Protein AF-A0A1W0X3H4-F1 (afdb_monomer_lite)

pLDDT: mean 70.31, std 17.74, range [36.97, 93.62]

Radius of gyration: 35.13 Å; chains: 1; bounding box: 82×59×102 Å

Foldseek 3Di:
DDDPDPPPDPDDPLNVLLVLQLVLQCLLCVPDPPVVSNVVSVVVCVVCVVPVVVSVVVSVVSNVSNVVVCVVVDDVVNVVVVVVPDDPDPPCPDQDPVRVVLVVQLVVQCVVCVPDPPVVSSVVSVVVVVVVVVVVVVVVVVVVVVVVVVVVVVVLVPDPVSVVVVVVPPDDPDDDDDDDDDDDDDDDDDDDDDDDDDDDDDDDDDPDDDDDDDDDDD

Secondary structure (DSSP, 8-state):
------------HHHHHHHHHHHHHHHH-TTS-HHHHHHHHHHHHHHHTT-HHHHHHHHHHHHHHHHHHHHHH--HHHHHHHHHHSPPP-S-PPPPHHHHHHHHHHHHHHHH-TTS-HHHHHHHHHHHHHHHHHHHHHHHHHHHHHHHHHHHHHHHTT-HHHHHHHHTTSS-----------------------------------------------

Organism: Hypsibius exemplaris (NCBI:txid2072580)

Structure (mmCIF, N/CA/C/O backbone):
data_AF-A0A1W0X3H4-F1
#
_entry.id   AF-A0A1W0X3H4-F1
#
loop_
_atom_site.group_PDB
_atom_site.id
_atom_site.type_symbol
_atom_site.label_atom_id
_atom_site.label_alt_id
_atom_site.label_comp_id
_atom_site.label_asym_id
_atom_site.label_entity_id
_atom_site.label_seq_id
_atom_site.pdbx_PDB_ins_code
_atom_site.Cartn_x
_atom_site.Cartn_y
_atom_site.Cartn_z
_atom_site.occupancy
_atom_site.B_iso_or_equiv
_atom_site.auth_seq_id
_atom_site.auth_comp_id
_atom_site.auth_asym_id
_atom_site.auth_atom_id
_atom_site.pdbx_PDB_model_num
ATOM 1 N N . MET A 1 1 ? -42.038 -2.057 -32.590 1.00 47.91 1 MET A N 1
ATOM 2 C CA . MET A 1 1 ? -41.572 -2.959 -31.511 1.00 47.91 1 MET A CA 1
ATOM 3 C C . MET A 1 1 ? -40.318 -2.367 -30.872 1.00 47.91 1 MET A C 1
ATOM 5 O O . MET A 1 1 ? -39.347 -2.185 -31.601 1.00 47.91 1 MET A O 1
ATOM 9 N N . PRO A 1 2 ? -40.312 -2.007 -29.577 1.00 43.00 2 PRO A N 1
ATOM 10 C CA . PRO A 1 2 ? -39.088 -1.558 -28.912 1.00 43.00 2 PRO A CA 1
ATOM 11 C C . PRO A 1 2 ? -38.100 -2.729 -28.747 1.00 43.00 2 PRO A C 1
ATOM 13 O O . PRO A 1 2 ? -38.485 -3.819 -28.324 1.00 43.00 2 PRO A O 1
ATOM 16 N N . LYS A 1 3 ? -36.828 -2.519 -29.121 1.00 52.22 3 LYS A N 1
ATOM 17 C CA . LYS A 1 3 ? -35.743 -3.509 -28.990 1.00 52.22 3 LYS A CA 1
ATOM 18 C C . LYS A 1 3 ? -35.416 -3.707 -27.507 1.00 52.22 3 LYS A C 1
ATOM 20 O O . LYS A 1 3 ? -35.061 -2.750 -26.827 1.00 52.22 3 LYS A O 1
ATOM 25 N N . ILE A 1 4 ? -35.504 -4.945 -27.021 1.00 52.09 4 ILE A N 1
ATOM 26 C CA . ILE A 1 4 ? -35.078 -5.320 -25.667 1.00 52.09 4 ILE A CA 1
ATOM 27 C C . ILE A 1 4 ? -33.567 -5.072 -25.567 1.00 52.09 4 ILE A C 1
ATOM 29 O O . ILE A 1 4 ? -32.766 -5.773 -26.188 1.00 52.09 4 ILE A O 1
ATOM 33 N N . VAL A 1 5 ? -33.175 -4.051 -24.806 1.00 53.34 5 VAL A N 1
ATOM 34 C CA . VAL A 1 5 ? -31.778 -3.817 -24.430 1.00 53.34 5 VAL A CA 1
ATOM 35 C C . VAL A 1 5 ? -31.359 -4.988 -23.545 1.00 53.34 5 VAL A C 1
ATOM 37 O O . VAL A 1 5 ? -31.980 -5.234 -22.513 1.00 53.34 5 VAL A O 1
ATOM 40 N N . LYS A 1 6 ? -30.339 -5.750 -23.964 1.00 62.16 6 LYS A N 1
ATOM 41 C CA . LYS A 1 6 ? -29.783 -6.848 -23.162 1.00 62.16 6 LYS A CA 1
ATOM 42 C C . LYS A 1 6 ? -29.328 -6.266 -21.825 1.00 62.16 6 LYS A C 1
ATOM 44 O O . LYS A 1 6 ? -28.331 -5.553 -21.775 1.00 62.16 6 LYS A O 1
ATOM 49 N N . THR A 1 7 ? -30.062 -6.554 -20.756 1.00 57.53 7 THR A N 1
ATOM 50 C CA . THR A 1 7 ? -29.695 -6.160 -19.396 1.00 57.53 7 THR A CA 1
ATOM 51 C C . THR A 1 7 ? -28.329 -6.755 -19.073 1.00 57.53 7 THR A C 1
ATOM 53 O O . THR A 1 7 ? -28.175 -7.982 -19.048 1.00 57.53 7 THR A O 1
ATOM 56 N N . THR A 1 8 ? -27.331 -5.905 -18.849 1.00 61.53 8 THR A N 1
ATOM 57 C CA . THR A 1 8 ? -26.036 -6.295 -18.292 1.00 61.53 8 THR A CA 1
ATOM 58 C C . THR A 1 8 ? -26.305 -6.952 -16.943 1.00 61.53 8 THR A C 1
ATOM 60 O O . THR A 1 8 ? -26.722 -6.296 -15.992 1.00 61.53 8 THR A O 1
ATOM 63 N N . LYS A 1 9 ? -26.142 -8.279 -16.868 1.00 69.81 9 LYS A N 1
ATOM 64 C CA . LYS A 1 9 ? -26.254 -9.004 -15.600 1.00 69.81 9 LYS A CA 1
ATOM 65 C C . LYS A 1 9 ? -25.187 -8.437 -14.672 1.00 69.81 9 LYS A C 1
ATOM 67 O O . LYS A 1 9 ? -24.002 -8.570 -14.967 1.00 69.81 9 LYS A O 1
ATOM 72 N N . VAL A 1 10 ? -25.615 -7.793 -13.588 1.00 66.12 10 VAL A N 1
ATOM 73 C CA . VAL A 1 10 ? -24.715 -7.267 -12.560 1.00 66.12 10 VAL A CA 1
ATOM 74 C C . VAL A 1 10 ? -23.846 -8.424 -12.076 1.00 66.12 10 VAL A C 1
ATOM 76 O O . VAL A 1 10 ? -24.351 -9.421 -11.556 1.00 66.12 10 VAL A O 1
ATOM 79 N N . MET A 1 11 ? -22.540 -8.332 -12.318 1.00 70.56 11 MET A N 1
ATOM 80 C CA . MET A 1 11 ? -21.601 -9.331 -11.834 1.00 70.56 11 MET A CA 1
ATOM 81 C C . MET A 1 11 ? -21.502 -9.229 -10.315 1.00 70.56 11 MET A C 1
ATOM 83 O O . MET A 1 11 ? -21.196 -8.177 -9.763 1.00 70.56 11 MET A O 1
ATOM 87 N N . THR A 1 12 ? -21.761 -10.337 -9.626 1.00 80.25 12 THR A N 1
ATOM 88 C CA . THR A 1 12 ? -21.573 -10.426 -8.174 1.00 80.25 12 THR A CA 1
ATOM 89 C C . THR A 1 12 ? -20.084 -10.362 -7.829 1.00 80.25 12 THR A C 1
ATOM 91 O O . THR A 1 12 ? -19.283 -10.978 -8.534 1.00 80.25 12 THR A O 1
ATOM 94 N N . ALA A 1 13 ? -19.719 -9.747 -6.701 1.00 78.38 13 ALA A N 1
ATOM 95 C CA . ALA A 1 13 ? -18.328 -9.653 -6.234 1.00 78.38 13 ALA A CA 1
ATOM 96 C C . ALA A 1 13 ? -17.602 -11.014 -6.180 1.00 78.38 13 ALA A C 1
ATOM 98 O O . ALA A 1 13 ? -16.440 -11.126 -6.558 1.00 78.38 13 ALA A O 1
ATOM 99 N N . ARG A 1 14 ? -18.312 -12.089 -5.809 1.00 78.94 14 ARG A N 1
ATOM 100 C CA . ARG A 1 14 ? -17.760 -13.454 -5.784 1.00 78.94 14 ARG A CA 1
ATOM 101 C C . ARG A 1 14 ? -17.381 -13.983 -7.169 1.00 78.94 14 ARG A C 1
ATOM 103 O O . ARG A 1 14 ? -16.409 -14.717 -7.306 1.00 78.94 14 ARG A O 1
ATOM 110 N N . ARG A 1 15 ? -18.152 -13.614 -8.192 1.00 82.81 15 ARG A N 1
ATOM 111 C CA . ARG A 1 15 ? -17.868 -13.974 -9.583 1.00 82.81 15 ARG A CA 1
ATOM 112 C C . ARG A 1 15 ? -16.661 -13.201 -10.110 1.00 82.81 15 ARG A C 1
ATOM 114 O O . ARG A 1 15 ? -15.838 -13.799 -10.786 1.00 82.81 15 ARG A O 1
ATOM 121 N N . GLN A 1 16 ? -16.528 -11.927 -9.741 1.00 83.31 16 GLN A N 1
ATOM 122 C CA . GLN A 1 16 ? -15.337 -11.142 -10.067 1.00 83.31 16 GLN A CA 1
ATOM 123 C C . GLN A 1 16 ? -14.076 -11.771 -9.460 1.00 83.31 16 GLN A C 1
ATOM 125 O O . GLN A 1 16 ? -13.109 -12.005 -10.172 1.00 83.31 16 GLN A O 1
ATOM 130 N N . LEU A 1 17 ? -14.120 -12.148 -8.177 1.00 83.19 17 LEU A N 1
ATOM 131 C CA . LEU A 1 17 ? -12.999 -12.824 -7.512 1.00 83.19 17 LEU A CA 1
ATOM 132 C C . LEU A 1 17 ? -12.619 -14.152 -8.177 1.00 83.19 17 LEU A C 1
ATOM 134 O O . LEU A 1 17 ? -11.440 -14.489 -8.243 1.00 83.19 17 LEU A O 1
ATOM 138 N N . TYR A 1 18 ? -13.605 -14.906 -8.665 1.00 86.25 18 TYR A N 1
ATOM 139 C CA . TYR A 1 18 ? -13.356 -16.139 -9.406 1.00 86.25 18 TYR A CA 1
ATOM 140 C C . TYR A 1 18 ? -12.633 -15.865 -10.727 1.00 86.25 18 TYR A C 1
ATOM 142 O O . TYR A 1 18 ? -11.623 -16.502 -11.016 1.00 86.25 18 TYR A O 1
ATOM 150 N N . GLU A 1 19 ? -13.114 -14.902 -11.512 1.00 87.62 19 GLU A N 1
ATOM 151 C CA . GLU A 1 19 ? -12.489 -14.534 -12.785 1.00 87.62 19 GLU A CA 1
ATOM 152 C C . GLU A 1 19 ? -11.060 -14.003 -12.573 1.00 87.62 19 GLU A C 1
ATOM 154 O O . GLU A 1 19 ? -10.140 -14.432 -13.275 1.00 87.62 19 GLU A O 1
ATOM 159 N N . ASP A 1 20 ? -10.845 -13.187 -11.538 1.00 86.81 20 ASP A N 1
ATOM 160 C CA . ASP A 1 20 ? -9.523 -12.688 -11.147 1.00 86.81 20 ASP A CA 1
ATOM 161 C C . ASP A 1 20 ? -8.576 -13.826 -10.727 1.00 86.81 20 ASP A C 1
ATOM 163 O O . ASP A 1 20 ? -7.393 -13.818 -11.079 1.00 86.81 20 ASP A O 1
ATOM 167 N N . PHE A 1 21 ? -9.080 -14.822 -9.990 1.00 88.19 21 PHE A N 1
ATOM 168 C CA . PHE A 1 21 ? -8.301 -15.987 -9.567 1.00 88.19 21 PHE A CA 1
ATOM 169 C C . PHE A 1 21 ? -7.888 -16.855 -10.760 1.00 88.19 21 PHE A C 1
ATOM 171 O O . PHE A 1 21 ? -6.713 -17.195 -10.893 1.00 88.19 21 PHE A O 1
ATOM 178 N N . ILE A 1 22 ? -8.829 -17.171 -11.657 1.00 89.06 22 ILE A N 1
ATOM 179 C CA . ILE A 1 22 ? -8.551 -17.946 -12.875 1.00 89.06 22 ILE A CA 1
ATOM 180 C C . ILE A 1 22 ? -7.536 -17.212 -13.759 1.00 89.06 22 ILE A C 1
ATOM 182 O O . ILE A 1 22 ? -6.613 -17.832 -14.291 1.00 89.06 22 ILE A O 1
ATOM 186 N N . LEU A 1 23 ? -7.674 -15.891 -13.903 1.00 87.94 23 LEU A N 1
ATOM 187 C CA . LEU A 1 23 ? -6.727 -15.077 -14.657 1.00 87.94 23 LEU A CA 1
ATOM 188 C C . LEU A 1 23 ? -5.326 -15.131 -14.034 1.00 87.94 23 LEU A C 1
ATOM 190 O O . LEU A 1 23 ? -4.364 -15.435 -14.738 1.00 87.94 23 LEU A O 1
ATOM 194 N N . ALA A 1 24 ? -5.212 -14.892 -12.724 1.00 87.56 24 ALA A N 1
ATOM 195 C CA . ALA A 1 24 ? -3.934 -14.938 -12.017 1.00 87.56 24 ALA A CA 1
ATOM 196 C C . ALA A 1 24 ? -3.270 -16.320 -12.123 1.00 87.56 24 ALA A C 1
ATOM 198 O O . ALA A 1 24 ? -2.064 -16.404 -12.344 1.00 87.56 24 ALA A O 1
ATOM 199 N N . TYR A 1 25 ? -4.054 -17.396 -12.039 1.00 90.44 25 TYR A N 1
ATOM 200 C CA . TYR A 1 25 ? -3.560 -18.765 -12.185 1.00 90.44 25 TYR A CA 1
ATOM 201 C C . TYR A 1 25 ? -3.004 -19.035 -13.585 1.00 90.44 25 TYR A C 1
ATOM 203 O O . TYR A 1 25 ? -1.909 -19.571 -13.740 1.00 90.44 25 TYR A O 1
ATOM 211 N N . ASN A 1 26 ? -3.734 -18.613 -14.621 1.00 87.44 26 ASN A N 1
ATOM 212 C CA . ASN A 1 26 ? -3.310 -18.789 -16.009 1.00 87.44 26 ASN A CA 1
ATOM 213 C C . ASN A 1 26 ? -2.014 -18.040 -16.333 1.00 87.44 26 ASN A C 1
ATOM 215 O O . ASN A 1 26 ? -1.236 -18.524 -17.157 1.00 87.44 26 ASN A O 1
ATOM 219 N N . LEU A 1 27 ? -1.821 -16.874 -15.711 1.00 85.69 27 LEU A N 1
ATOM 220 C CA . LEU A 1 27 ? -0.626 -16.043 -15.850 1.00 85.69 27 LEU A CA 1
ATOM 221 C C . LEU A 1 27 ? 0.568 -16.589 -15.058 1.00 85.69 27 LEU A C 1
ATOM 223 O O . LEU A 1 27 ? 1.703 -16.419 -15.493 1.00 85.69 27 LEU A O 1
ATOM 227 N N . ALA A 1 28 ? 0.318 -17.232 -13.915 1.00 86.44 28 ALA A N 1
ATOM 228 C CA . ALA A 1 28 ? 1.355 -17.838 -13.083 1.00 86.44 28 ALA A CA 1
ATOM 229 C C . ALA A 1 28 ? 1.857 -19.184 -13.628 1.00 86.44 28 ALA A C 1
ATOM 231 O O . ALA A 1 28 ? 3.009 -19.524 -13.384 1.00 86.44 28 ALA A O 1
ATOM 232 N N . HIS A 1 29 ? 1.012 -19.919 -14.362 1.00 83.81 29 HIS A N 1
ATOM 233 C CA . HIS A 1 29 ? 1.305 -21.268 -14.860 1.00 83.81 29 HIS A CA 1
ATOM 234 C C . HIS A 1 29 ? 1.244 -21.387 -16.396 1.00 83.81 29 HIS A C 1
ATOM 236 O O . HIS A 1 29 ? 0.438 -22.162 -16.930 1.00 83.81 29 HIS A O 1
ATOM 242 N N . PRO A 1 30 ? 2.031 -20.607 -17.161 1.00 83.75 30 PRO A N 1
ATOM 243 C CA . PRO A 1 30 ? 2.029 -20.686 -18.623 1.00 83.75 30 PRO A CA 1
ATOM 244 C C . PRO A 1 30 ? 2.417 -22.072 -19.168 1.00 83.75 30 PRO A C 1
ATOM 246 O O . PRO A 1 30 ? 1.961 -22.433 -20.257 1.00 83.75 30 PRO A O 1
ATOM 249 N N . GLU A 1 31 ? 3.203 -22.841 -18.412 1.00 85.25 31 GLU A N 1
ATOM 250 C CA . GLU A 1 31 ? 3.729 -24.169 -18.741 1.00 85.25 31 GLU A CA 1
ATOM 251 C C . GLU A 1 31 ? 2.655 -25.261 -18.829 1.00 85.25 31 GLU A C 1
ATOM 253 O O . GLU A 1 31 ? 2.818 -26.249 -19.547 1.00 85.25 31 GLU A O 1
ATOM 258 N N . ILE A 1 32 ? 1.532 -25.087 -18.132 1.00 87.00 32 ILE A N 1
ATOM 259 C CA . ILE A 1 32 ? 0.460 -26.080 -18.098 1.00 87.00 32 ILE A CA 1
ATOM 260 C C . ILE A 1 32 ? -0.402 -25.940 -19.366 1.00 87.00 32 ILE A C 1
ATOM 262 O O . ILE A 1 32 ? -0.680 -24.838 -19.857 1.00 87.00 32 ILE A O 1
ATOM 266 N N . LYS A 1 33 ? -0.895 -27.048 -19.929 1.00 89.19 33 LYS A N 1
ATOM 267 C CA . LYS A 1 33 ? -1.827 -26.993 -21.070 1.00 89.19 33 LYS A CA 1
ATOM 268 C C . LYS A 1 33 ? -3.112 -26.254 -20.680 1.00 89.19 33 LYS A C 1
ATOM 270 O O . LYS A 1 33 ? -3.619 -26.396 -19.574 1.00 89.19 33 LYS A O 1
ATOM 275 N N . LYS A 1 34 ? -3.664 -25.454 -21.598 1.00 80.00 34 LYS A N 1
ATOM 276 C CA . LYS A 1 34 ? -4.808 -24.559 -21.323 1.00 80.00 34 LYS A CA 1
ATOM 277 C C . LYS A 1 34 ? -6.046 -25.285 -20.761 1.00 80.00 34 LYS A C 1
ATOM 279 O O . LYS A 1 34 ? -6.720 -24.731 -19.900 1.00 80.00 34 LYS A O 1
ATOM 284 N N . GLY A 1 35 ? -6.333 -26.503 -21.231 1.00 82.25 35 GLY A N 1
ATOM 285 C CA . GLY A 1 35 ? -7.449 -27.317 -20.722 1.00 82.25 35 GLY A CA 1
ATOM 286 C C . GLY A 1 35 ? -7.231 -27.804 -19.285 1.00 82.25 35 GLY A C 1
ATOM 287 O O . GLY A 1 35 ? -8.135 -27.723 -18.452 1.00 82.25 35 GLY A O 1
ATOM 288 N N . ASP A 1 36 ? -6.003 -28.213 -18.972 1.00 86.06 36 ASP A N 1
ATOM 289 C CA . ASP A 1 36 ? -5.633 -28.719 -17.648 1.00 86.06 36 ASP A CA 1
ATOM 290 C C . ASP A 1 36 ? -5.532 -27.578 -16.628 1.00 86.06 36 ASP A C 1
ATOM 292 O O . ASP A 1 36 ? -5.970 -27.722 -15.488 1.00 86.06 36 ASP A O 1
ATOM 296 N N . ARG A 1 37 ? -5.067 -26.395 -17.060 1.00 86.50 37 ARG A N 1
ATOM 297 C CA . ARG A 1 37 ? -5.026 -25.174 -16.238 1.00 86.50 37 ARG A CA 1
ATOM 298 C C . ARG A 1 37 ? -6.377 -24.807 -15.660 1.00 86.50 37 ARG A C 1
ATOM 300 O O . ARG A 1 37 ? -6.470 -24.526 -14.472 1.00 86.50 37 ARG A O 1
ATOM 307 N N . TYR A 1 38 ? -7.411 -24.778 -16.498 1.00 86.00 38 TYR A N 1
ATOM 308 C CA . TYR A 1 38 ? -8.740 -24.374 -16.049 1.00 86.00 38 TYR A CA 1
ATOM 309 C C . TYR A 1 38 ? -9.286 -25.354 -15.006 1.00 86.00 38 TYR A C 1
ATOM 311 O O . TYR A 1 38 ? -9.818 -24.934 -13.981 1.00 86.00 38 TYR A O 1
ATOM 319 N N . SER A 1 39 ? -9.071 -26.651 -15.232 1.00 87.94 39 SER A N 1
ATOM 320 C CA . SER A 1 39 ? -9.492 -27.715 -14.320 1.00 87.94 39 SER A CA 1
ATOM 321 C C . SER A 1 39 ? -8.762 -27.638 -12.973 1.00 87.94 39 SER A C 1
ATOM 323 O O . SER A 1 39 ? -9.400 -27.713 -11.923 1.00 87.94 39 SER A O 1
ATOM 325 N N . LEU A 1 40 ? -7.445 -27.411 -12.988 1.00 90.44 40 LEU A N 1
ATOM 326 C CA . LEU A 1 40 ? -6.628 -27.245 -11.781 1.00 90.44 40 LEU A CA 1
ATOM 327 C C . LEU A 1 40 ? -6.982 -25.969 -11.012 1.00 90.44 40 LEU A C 1
ATOM 329 O O . LEU A 1 40 ? -7.180 -26.010 -9.798 1.00 90.44 40 LEU A O 1
ATOM 333 N N . ALA A 1 41 ? -7.156 -24.852 -11.717 1.00 89.00 41 ALA A N 1
ATOM 334 C CA . ALA A 1 41 ? -7.562 -23.592 -11.108 1.00 89.00 41 ALA A CA 1
ATOM 335 C C . ALA A 1 41 ? -8.968 -23.693 -10.489 1.00 89.00 41 ALA A C 1
ATOM 337 O O . ALA A 1 41 ? -9.212 -23.193 -9.391 1.00 89.00 41 ALA A O 1
ATOM 338 N N . GLN A 1 42 ? -9.896 -24.388 -11.152 1.00 89.44 42 GLN A N 1
ATOM 339 C CA . GLN A 1 42 ? -11.233 -24.644 -10.619 1.00 89.44 42 GLN A CA 1
ATOM 340 C C . GLN A 1 42 ? -11.200 -25.581 -9.401 1.00 89.44 42 GLN A C 1
ATOM 342 O O . GLN A 1 42 ? -11.972 -25.380 -8.459 1.00 89.44 42 GLN A O 1
ATOM 347 N N . TYR A 1 43 ? -10.312 -26.576 -9.392 1.00 91.31 43 TYR A N 1
ATOM 348 C CA . TYR A 1 43 ? -10.090 -27.446 -8.239 1.00 91.31 43 TYR A CA 1
ATOM 349 C C . TYR A 1 43 ? -9.553 -26.658 -7.034 1.00 91.31 43 TYR A C 1
ATOM 351 O O . TYR A 1 43 ? -10.161 -26.706 -5.964 1.00 91.31 43 TYR A O 1
ATOM 359 N N . GLU A 1 44 ? -8.496 -25.858 -7.213 1.00 89.50 44 GLU A N 1
ATOM 360 C CA . GLU A 1 44 ? -7.946 -25.006 -6.145 1.00 89.50 44 GLU A CA 1
ATOM 361 C C . GLU A 1 44 ? -8.970 -23.983 -5.640 1.00 89.50 44 GLU A C 1
ATOM 363 O O . GLU A 1 44 ? -9.134 -23.804 -4.432 1.00 89.50 44 GLU A O 1
ATOM 368 N N . TRP A 1 45 ? -9.732 -23.361 -6.543 1.00 88.88 45 TRP A N 1
ATOM 369 C CA . TRP A 1 45 ? -10.817 -22.463 -6.159 1.00 88.88 45 TRP A CA 1
ATOM 370 C C . TRP A 1 45 ? -11.857 -23.167 -5.284 1.00 88.88 45 TRP A C 1
ATOM 372 O O . TRP A 1 45 ? -12.296 -22.620 -4.274 1.00 88.88 45 TRP A O 1
ATOM 382 N N . ASN A 1 46 ? -12.253 -24.392 -5.640 1.00 88.69 46 ASN A N 1
ATOM 383 C CA . ASN A 1 46 ? -13.232 -25.153 -4.869 1.00 88.69 46 ASN A CA 1
ATOM 384 C C . ASN A 1 46 ? -12.748 -25.514 -3.462 1.00 88.69 46 ASN A C 1
ATOM 386 O O . ASN A 1 46 ? -13.592 -25.581 -2.567 1.00 88.69 46 ASN A O 1
ATOM 390 N N . GLN A 1 47 ? -11.440 -25.694 -3.268 1.00 89.06 47 GLN A N 1
ATOM 391 C CA . GLN A 1 47 ? -10.838 -25.903 -1.947 1.00 89.06 47 GLN A CA 1
ATOM 392 C C . GLN A 1 47 ? -10.827 -24.613 -1.111 1.00 89.06 47 GLN A C 1
ATOM 394 O O . GLN A 1 47 ? -11.037 -24.649 0.096 1.00 89.06 47 GLN A O 1
ATOM 399 N N . LEU A 1 48 ? -10.632 -23.458 -1.755 1.00 85.94 48 LEU A N 1
ATOM 400 C CA . LEU A 1 48 ? -10.418 -22.175 -1.074 1.00 85.94 48 LEU A CA 1
ATOM 401 C C . LEU A 1 48 ? -11.677 -21.300 -0.956 1.00 85.94 48 LEU A C 1
ATOM 403 O O . LEU A 1 48 ? -11.679 -20.321 -0.211 1.00 85.94 48 LEU A O 1
ATOM 407 N N . LYS A 1 49 ? -12.774 -21.632 -1.651 1.00 77.25 49 LYS A N 1
ATOM 408 C CA . LYS A 1 49 ? -13.993 -20.797 -1.742 1.00 77.25 49 LYS A CA 1
ATOM 409 C C . LYS A 1 49 ? -14.724 -20.537 -0.418 1.00 77.25 49 LYS A C 1
ATOM 411 O O . LYS A 1 49 ? -15.678 -19.756 -0.433 1.00 77.25 49 LYS A O 1
ATOM 416 N N . GLY A 1 50 ? -14.359 -21.233 0.661 1.00 80.81 50 GLY A N 1
ATOM 417 C CA . GLY A 1 50 ? -14.887 -21.046 2.019 1.00 80.81 50 GLY A CA 1
ATOM 418 C C . GLY A 1 50 ? -13.931 -20.313 2.967 1.00 80.81 50 GLY A C 1
ATOM 419 O O . GLY A 1 50 ? -14.316 -20.005 4.088 1.00 80.81 50 GLY A O 1
ATOM 420 N N . GLU A 1 51 ? -12.708 -20.014 2.526 1.00 86.94 51 GLU A N 1
ATOM 421 C CA . GLU A 1 51 ? -11.646 -19.437 3.350 1.00 86.94 51 GLU A CA 1
ATOM 422 C C . GLU A 1 51 ? -11.088 -18.173 2.683 1.00 86.94 51 GLU A C 1
ATOM 424 O O . GLU A 1 51 ? -10.029 -18.183 2.053 1.00 86.94 51 GLU A O 1
ATOM 429 N N . GLU A 1 52 ? -11.806 -17.055 2.822 1.00 80.19 52 GLU A N 1
ATOM 430 C CA . GLU A 1 52 ? -11.489 -15.797 2.124 1.00 80.19 52 GLU A CA 1
ATOM 431 C C . GLU A 1 52 ? -10.050 -15.314 2.359 1.00 80.19 52 GLU A C 1
ATOM 433 O O . GLU A 1 52 ? -9.389 -14.874 1.419 1.00 80.19 52 GLU A O 1
ATOM 438 N N . ALA A 1 53 ? -9.525 -15.464 3.579 1.00 79.44 53 ALA A N 1
ATOM 439 C CA . ALA A 1 53 ? -8.145 -15.100 3.899 1.00 79.44 53 ALA A CA 1
ATOM 440 C C . ALA A 1 53 ? -7.120 -15.954 3.129 1.00 79.44 53 ALA A C 1
ATOM 442 O O . ALA A 1 53 ? -6.138 -15.423 2.603 1.00 79.44 53 ALA A O 1
ATOM 443 N N . ARG A 1 54 ? -7.356 -17.270 3.008 1.00 85.69 54 ARG A N 1
ATOM 444 C CA . ARG A 1 54 ? -6.469 -18.167 2.247 1.00 85.69 54 ARG A CA 1
ATOM 445 C C . ARG A 1 54 ? -6.586 -17.918 0.748 1.00 85.69 54 ARG A C 1
ATOM 447 O O . ARG A 1 54 ? -5.573 -17.924 0.053 1.00 85.69 54 ARG A O 1
ATOM 454 N N . LEU A 1 55 ? -7.791 -17.620 0.263 1.00 85.88 55 LEU A N 1
ATOM 455 C CA . LEU A 1 55 ? -8.027 -17.255 -1.130 1.00 85.88 55 LEU A CA 1
ATOM 456 C C . LEU A 1 55 ? -7.280 -15.967 -1.513 1.00 85.88 55 LEU A C 1
ATOM 458 O O . LEU A 1 55 ? -6.599 -15.935 -2.537 1.00 85.88 55 LEU A O 1
ATOM 462 N N . GLN A 1 56 ? -7.356 -14.925 -0.681 1.00 82.69 56 GLN A N 1
ATOM 463 C CA . GLN A 1 56 ? -6.635 -13.669 -0.911 1.00 82.69 56 GLN A CA 1
ATOM 464 C C . GLN A 1 56 ? -5.116 -13.862 -0.858 1.00 82.69 56 GLN A C 1
ATOM 466 O O . GLN A 1 56 ? -4.406 -13.358 -1.732 1.00 82.69 56 GLN A O 1
ATOM 471 N N . ALA A 1 57 ? -4.614 -14.634 0.110 1.00 86.94 57 ALA A N 1
ATOM 472 C CA . ALA A 1 57 ? -3.193 -14.962 0.202 1.00 86.94 57 ALA A CA 1
ATOM 473 C C . ALA A 1 57 ? -2.707 -15.730 -1.038 1.00 86.94 57 ALA A C 1
ATOM 475 O O . ALA A 1 57 ? -1.668 -15.390 -1.608 1.00 86.94 57 ALA A O 1
ATOM 476 N N . ARG A 1 58 ? -3.483 -16.714 -1.509 1.00 87.31 58 ARG A N 1
ATOM 477 C CA . ARG A 1 58 ? -3.167 -17.483 -2.719 1.00 87.31 58 ARG A CA 1
ATOM 478 C C . ARG A 1 58 ? -3.182 -16.607 -3.969 1.00 87.31 58 ARG A C 1
ATOM 480 O O . ARG A 1 58 ? -2.269 -16.688 -4.783 1.00 87.31 58 ARG A O 1
ATOM 487 N N . LEU A 1 59 ? -4.169 -15.724 -4.103 1.00 87.62 59 LEU A N 1
ATOM 488 C CA . LEU A 1 59 ? -4.256 -14.784 -5.220 1.00 87.62 59 LEU A CA 1
ATOM 489 C C . LEU A 1 59 ? -3.065 -13.812 -5.231 1.00 87.62 59 LEU A C 1
ATOM 491 O O . LEU A 1 59 ? -2.514 -13.522 -6.293 1.00 87.62 59 LEU A O 1
ATOM 495 N N . HIS A 1 60 ? -2.620 -13.355 -4.058 1.00 86.12 60 HIS A N 1
ATOM 496 C CA . HIS A 1 60 ? -1.394 -12.570 -3.934 1.00 86.12 60 HIS A CA 1
ATOM 497 C C . HIS A 1 60 ? -0.157 -13.375 -4.364 1.00 86.12 60 HIS A C 1
ATOM 499 O O . HIS A 1 60 ? 0.643 -12.874 -5.150 1.00 86.12 60 HIS A O 1
ATOM 505 N N . GLN A 1 61 ? -0.022 -14.633 -3.929 1.00 88.19 61 GLN A N 1
ATOM 506 C CA . GLN A 1 61 ? 1.077 -15.512 -4.353 1.00 88.19 61 GLN A CA 1
ATOM 507 C C . GLN A 1 61 ? 1.115 -15.712 -5.874 1.00 88.19 61 GLN A C 1
ATOM 509 O O . GLN A 1 61 ? 2.178 -15.572 -6.470 1.00 88.19 61 GLN A O 1
ATOM 514 N N . LEU A 1 62 ? -0.029 -15.977 -6.517 1.00 87.94 62 LEU A N 1
ATOM 515 C CA . LEU A 1 62 ? -0.110 -16.143 -7.976 1.00 87.94 62 LEU A CA 1
ATOM 516 C C . LEU A 1 62 ? 0.336 -14.873 -8.718 1.00 87.94 62 LEU A C 1
ATOM 518 O O . LEU A 1 62 ? 1.082 -14.949 -9.692 1.00 87.94 62 LEU A O 1
ATOM 522 N N . LYS A 1 63 ? -0.050 -13.692 -8.219 1.00 85.50 63 LYS A N 1
ATOM 523 C CA . LYS A 1 63 ? 0.418 -12.408 -8.766 1.00 85.50 63 LYS A CA 1
ATOM 524 C C . LYS A 1 63 ? 1.928 -12.223 -8.605 1.00 85.50 63 LYS A C 1
ATOM 526 O O . LYS A 1 63 ? 2.567 -11.733 -9.530 1.00 85.50 63 LYS A O 1
ATOM 531 N N . GLN A 1 64 ? 2.498 -12.627 -7.470 1.00 84.94 64 GLN A N 1
ATOM 532 C CA . GLN A 1 64 ? 3.946 -12.567 -7.242 1.00 84.94 64 GLN A CA 1
ATOM 533 C C . GLN A 1 64 ? 4.708 -13.538 -8.151 1.00 84.94 64 GLN A C 1
ATOM 535 O O . GLN A 1 64 ? 5.709 -13.146 -8.741 1.00 84.94 64 GLN A O 1
ATOM 540 N N . LEU A 1 65 ? 4.215 -14.767 -8.334 1.00 82.88 65 LEU A N 1
ATOM 541 C CA . LEU A 1 65 ? 4.796 -15.733 -9.276 1.00 82.88 65 LEU A CA 1
ATOM 542 C C . LEU A 1 65 ? 4.804 -15.177 -10.701 1.00 82.88 65 LEU A C 1
ATOM 544 O O . LEU A 1 65 ? 5.828 -15.231 -11.380 1.00 82.88 65 LEU A O 1
ATOM 548 N N . HIS A 1 66 ? 3.697 -14.562 -11.122 1.00 80.44 66 HIS A N 1
ATOM 549 C CA . HIS A 1 66 ? 3.643 -13.896 -12.413 1.00 80.44 66 HIS A CA 1
ATOM 550 C C . HIS A 1 66 ? 4.623 -12.715 -12.500 1.00 80.44 66 HIS A C 1
ATOM 552 O O . HIS A 1 66 ? 5.363 -12.622 -13.473 1.00 80.44 66 HIS A O 1
ATOM 558 N N . LEU A 1 67 ? 4.704 -11.847 -11.486 1.00 79.38 67 LEU A N 1
ATOM 559 C CA . LEU A 1 67 ? 5.681 -10.750 -11.459 1.00 79.38 67 LEU A CA 1
ATOM 560 C C . LEU A 1 67 ? 7.123 -11.260 -11.539 1.00 79.38 67 LEU A C 1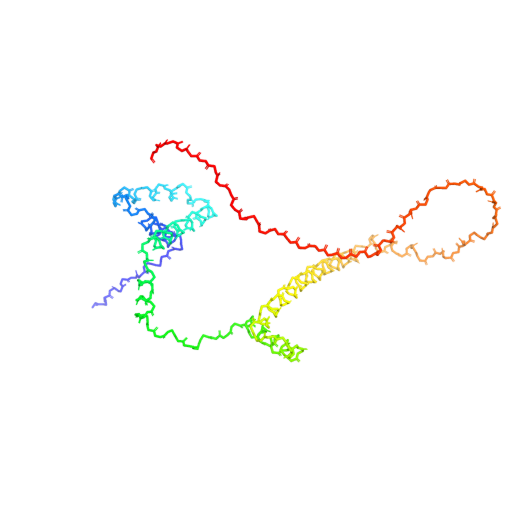
ATOM 562 O O . LEU A 1 67 ? 7.907 -10.720 -12.310 1.00 79.38 67 LEU A O 1
ATOM 566 N N . HIS A 1 68 ? 7.467 -12.324 -10.814 1.00 71.44 68 HIS A N 1
ATOM 567 C CA . HIS A 1 68 ? 8.778 -12.963 -10.917 1.00 71.44 68 HIS A CA 1
ATOM 568 C C . HIS A 1 68 ? 9.031 -13.532 -12.316 1.00 71.44 68 HIS A C 1
ATOM 570 O O . HIS A 1 68 ? 10.127 -13.350 -12.852 1.00 71.44 68 HIS A O 1
ATOM 576 N N . SER A 1 69 ? 8.022 -14.153 -12.939 1.00 70.38 69 SER A N 1
ATOM 577 C CA . SER A 1 69 ? 8.101 -14.596 -14.336 1.00 70.38 69 SER A CA 1
ATOM 578 C C . SER A 1 69 ? 8.268 -13.417 -15.302 1.00 70.38 69 SER A C 1
ATOM 580 O O . SER A 1 69 ? 9.013 -13.505 -16.262 1.00 70.38 69 SER A O 1
ATOM 582 N N . LEU A 1 70 ? 7.659 -12.261 -15.036 1.00 68.62 70 LEU A N 1
ATOM 583 C CA . LEU A 1 70 ? 7.844 -11.080 -15.873 1.00 68.62 70 LEU A CA 1
ATOM 584 C C . LEU A 1 70 ? 9.226 -10.465 -15.679 1.00 68.62 70 LEU A C 1
ATOM 586 O O . LEU A 1 70 ? 9.862 -10.140 -16.667 1.00 68.62 70 LEU A O 1
ATOM 590 N N . ILE A 1 71 ? 9.716 -10.342 -14.445 1.00 62.78 71 ILE A N 1
ATOM 591 C CA . ILE A 1 71 ? 11.025 -9.747 -14.133 1.00 62.78 71 ILE A CA 1
ATOM 592 C C . ILE A 1 71 ? 12.167 -10.585 -14.719 1.00 62.78 71 ILE A C 1
ATOM 594 O O . ILE A 1 71 ? 13.151 -10.031 -15.201 1.00 62.78 71 ILE A O 1
ATOM 598 N N . SER A 1 72 ? 12.024 -11.912 -14.728 1.00 58.88 72 SER A N 1
ATOM 599 C CA . SER A 1 72 ? 13.004 -12.817 -15.344 1.00 58.88 72 SER A CA 1
ATOM 600 C C . SER A 1 72 ? 13.009 -12.764 -16.879 1.00 58.88 72 SER A C 1
ATOM 602 O O . SER A 1 72 ? 14.029 -13.086 -17.483 1.00 58.88 72 SER A O 1
ATOM 604 N N . PHE A 1 73 ? 11.926 -12.296 -17.512 1.00 52.47 73 PHE A N 1
ATOM 605 C CA . PHE A 1 73 ? 11.815 -12.140 -18.971 1.00 52.47 73 PHE A CA 1
ATOM 606 C C . PHE A 1 73 ? 11.891 -10.681 -19.457 1.00 52.47 73 PHE A C 1
ATOM 608 O O . PHE A 1 73 ? 12.146 -10.429 -20.636 1.00 52.47 73 PHE A O 1
ATOM 615 N N . SER A 1 74 ? 11.695 -9.696 -18.581 1.00 49.03 74 SER A N 1
ATOM 616 C CA . SER A 1 74 ? 11.771 -8.283 -18.922 1.00 49.03 74 SER A CA 1
ATOM 617 C C . SER A 1 74 ? 13.222 -7.838 -18.841 1.00 49.03 74 SER A C 1
ATOM 619 O O . SER A 1 74 ? 13.723 -7.472 -17.777 1.00 49.03 74 SER A O 1
ATOM 621 N N . SER A 1 75 ? 13.908 -7.822 -19.982 1.00 55.09 75 SER A N 1
ATOM 622 C CA . SER A 1 75 ? 15.125 -7.021 -20.073 1.00 55.09 75 SER A CA 1
ATOM 623 C C . SER A 1 75 ? 14.762 -5.556 -19.753 1.00 55.09 75 SER A C 1
ATOM 625 O O . SER A 1 75 ? 13.659 -5.114 -20.106 1.00 55.09 75 SER A O 1
ATOM 627 N N . PRO A 1 76 ? 15.648 -4.774 -19.108 1.00 58.81 76 PRO A N 1
ATOM 628 C CA . PRO A 1 76 ? 15.401 -3.359 -18.803 1.00 58.81 76 PRO A CA 1
ATOM 629 C C . PRO A 1 76 ? 14.974 -2.541 -20.038 1.00 58.81 76 PRO A C 1
ATOM 631 O O . PRO A 1 76 ? 14.274 -1.539 -19.912 1.00 58.81 76 PRO A O 1
ATOM 634 N N . HIS A 1 77 ? 15.303 -3.022 -21.241 1.00 54.62 77 HIS A N 1
ATOM 635 C CA . HIS A 1 77 ? 14.851 -2.475 -22.516 1.00 54.62 77 HIS A CA 1
ATOM 636 C C . HIS A 1 77 ? 13.327 -2.570 -22.724 1.00 54.62 77 HIS A C 1
ATOM 638 O O . HIS A 1 77 ? 12.711 -1.620 -23.194 1.00 54.62 77 HIS A O 1
ATOM 644 N N . SER A 1 78 ? 12.688 -3.676 -22.330 1.00 55.03 78 SER A N 1
ATOM 645 C CA . SER A 1 78 ? 11.240 -3.881 -22.521 1.00 55.03 78 SER A CA 1
ATOM 646 C C . SER A 1 78 ? 10.404 -3.033 -21.558 1.00 55.03 78 SER A C 1
ATOM 648 O O . SER A 1 78 ? 9.382 -2.470 -21.949 1.00 55.03 78 SER A O 1
ATOM 650 N N . ALA A 1 79 ? 10.866 -2.883 -20.312 1.00 57.97 79 ALA A N 1
ATOM 651 C CA . ALA A 1 79 ? 10.245 -1.987 -19.337 1.00 57.97 79 ALA A CA 1
ATOM 652 C C . ALA A 1 79 ? 10.372 -0.511 -19.762 1.00 57.97 79 ALA A C 1
ATOM 654 O O . ALA A 1 79 ? 9.414 0.252 -19.635 1.00 57.97 79 ALA A O 1
ATOM 655 N N . ALA A 1 80 ? 11.523 -0.128 -20.330 1.00 58.50 80 ALA A N 1
ATOM 656 C CA . ALA A 1 80 ? 11.746 1.210 -20.872 1.00 58.50 80 ALA A CA 1
ATOM 657 C C . ALA A 1 80 ? 10.870 1.503 -22.103 1.00 58.50 80 ALA A C 1
ATOM 659 O O . ALA A 1 80 ? 10.30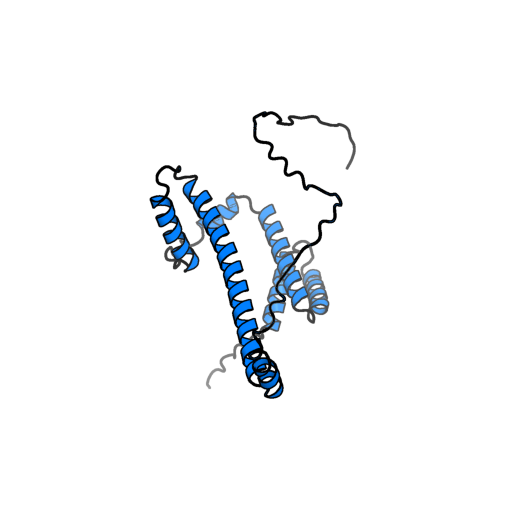3 2.588 -22.190 1.00 58.50 80 ALA A O 1
ATOM 660 N N . LEU A 1 81 ? 10.699 0.540 -23.018 1.00 61.00 81 LEU A N 1
ATOM 661 C CA . LEU A 1 81 ? 9.807 0.683 -24.176 1.00 61.00 81 LEU A CA 1
ATOM 662 C C . LEU A 1 81 ? 8.334 0.808 -23.761 1.00 61.00 81 LEU A C 1
ATOM 664 O O . LEU A 1 81 ? 7.621 1.652 -24.300 1.00 61.00 81 LEU A O 1
ATOM 668 N N . LEU A 1 82 ? 7.885 0.034 -22.765 1.00 59.19 82 LEU A N 1
ATOM 669 C CA . LEU A 1 82 ? 6.530 0.165 -22.225 1.00 59.19 82 LEU A CA 1
ATOM 670 C C . LEU A 1 82 ? 6.322 1.542 -21.579 1.00 59.19 82 LEU A C 1
ATOM 672 O O . LEU A 1 82 ? 5.321 2.195 -21.867 1.00 59.19 82 LEU A O 1
ATOM 676 N N . ALA A 1 83 ? 7.280 2.008 -20.771 1.00 59.25 83 ALA A N 1
ATOM 677 C CA . ALA A 1 83 ? 7.243 3.337 -20.160 1.00 59.25 83 ALA A CA 1
ATOM 678 C C . ALA A 1 83 ? 7.272 4.470 -21.204 1.00 59.25 83 ALA A C 1
ATOM 680 O O . ALA A 1 83 ? 6.573 5.464 -21.034 1.00 59.25 83 ALA A O 1
ATOM 681 N N . ALA A 1 84 ? 8.020 4.302 -22.299 1.00 61.03 84 ALA A N 1
ATOM 682 C CA . ALA A 1 84 ? 8.081 5.255 -23.408 1.00 61.03 84 ALA A CA 1
ATOM 683 C C . ALA A 1 84 ? 6.811 5.258 -24.280 1.00 61.03 84 ALA A C 1
ATOM 685 O O . ALA A 1 84 ? 6.506 6.262 -24.916 1.00 61.03 84 ALA A O 1
ATOM 686 N N . SER A 1 85 ? 6.073 4.143 -24.313 1.00 57.81 85 SER A N 1
ATOM 687 C CA . SER A 1 85 ? 4.814 4.009 -25.061 1.00 57.81 85 SER A CA 1
ATOM 688 C C . SER A 1 85 ? 3.577 4.484 -24.294 1.00 57.81 85 SER A C 1
ATOM 690 O O . SER A 1 85 ? 2.509 4.636 -24.890 1.00 57.81 85 SER A O 1
ATOM 692 N N . GLN A 1 86 ? 3.688 4.702 -22.978 1.00 64.94 86 GLN A N 1
ATOM 693 C CA . GLN A 1 86 ? 2.574 5.224 -22.197 1.00 64.94 86 GLN A CA 1
ATOM 694 C C . GLN A 1 86 ? 2.395 6.718 -22.498 1.00 64.94 86 GLN A C 1
ATOM 696 O O . GLN A 1 86 ? 3.386 7.451 -22.561 1.00 64.94 86 GLN A O 1
ATOM 701 N N . PRO A 1 87 ? 1.151 7.199 -22.673 1.00 65.12 87 PRO A N 1
ATOM 702 C CA . PRO A 1 87 ? 0.903 8.632 -22.760 1.00 65.12 87 PRO A CA 1
ATOM 703 C C . PRO A 1 87 ? 1.484 9.312 -21.511 1.00 65.12 87 PRO A C 1
ATOM 705 O O . PRO A 1 87 ? 1.481 8.695 -20.440 1.00 65.12 87 PRO A O 1
ATOM 708 N N . PRO A 1 88 ? 1.988 10.557 -21.618 1.00 67.81 88 PRO A N 1
ATOM 709 C CA . PRO A 1 88 ? 2.566 11.254 -20.479 1.00 67.81 88 PRO A CA 1
ATOM 710 C C . PRO A 1 88 ? 1.565 11.216 -19.328 1.00 67.81 88 PRO A C 1
ATOM 712 O O . PRO A 1 88 ? 0.442 11.709 -19.454 1.00 67.81 88 PRO A O 1
ATOM 715 N N . ILE A 1 89 ? 1.963 10.565 -18.231 1.00 61.91 89 ILE A N 1
ATOM 716 C CA . ILE A 1 89 ? 1.146 10.471 -17.024 1.00 61.91 89 ILE A CA 1
ATOM 717 C C . ILE A 1 89 ? 0.759 11.909 -16.670 1.00 61.91 89 ILE A C 1
ATOM 719 O O . ILE A 1 89 ? 1.659 12.754 -16.610 1.00 61.91 89 ILE A O 1
ATOM 723 N N . PRO A 1 90 ? -0.536 12.220 -16.474 1.00 61.22 90 PRO A N 1
ATOM 724 C CA . PRO A 1 90 ? -0.953 13.568 -16.123 1.00 61.22 90 PRO A CA 1
ATOM 725 C C . PRO A 1 90 ? -0.136 14.023 -14.914 1.00 61.22 90 PRO A C 1
ATOM 727 O O . PRO A 1 90 ? -0.219 13.451 -13.829 1.00 61.22 90 PRO A O 1
ATOM 730 N N . THR A 1 91 ? 0.705 15.033 -15.126 1.00 62.12 91 THR A N 1
ATOM 731 C CA . THR A 1 91 ? 1.707 15.512 -14.162 1.00 62.12 91 THR A CA 1
ATOM 732 C C . THR A 1 91 ? 1.076 16.151 -12.929 1.00 62.12 91 THR A C 1
ATOM 734 O O . THR A 1 91 ? 1.744 16.368 -11.920 1.00 62.12 91 THR A O 1
ATOM 737 N N . VAL A 1 92 ? -0.232 16.400 -12.976 1.00 67.81 92 VAL A N 1
ATOM 738 C CA . VAL A 1 92 ? -1.029 16.940 -11.878 1.00 67.81 92 VAL A CA 1
ATOM 739 C C . VAL A 1 92 ? -1.624 15.792 -11.062 1.00 67.81 92 VAL A C 1
ATOM 741 O O . VAL A 1 92 ? -2.836 15.644 -10.938 1.00 67.81 92 VAL A O 1
ATOM 744 N N . ILE A 1 93 ? -0.764 14.943 -10.500 1.00 70.69 93 ILE A N 1
ATOM 745 C CA . ILE A 1 93 ? -1.195 14.055 -9.419 1.00 70.69 93 ILE A CA 1
ATOM 746 C C . ILE A 1 93 ? -1.296 14.933 -8.166 1.00 70.69 93 ILE A C 1
ATOM 748 O O . ILE A 1 93 ? -0.277 15.494 -7.746 1.00 70.69 93 ILE A O 1
ATOM 752 N N . PRO A 1 94 ? -2.486 15.089 -7.557 1.00 77.50 94 PRO A N 1
ATOM 753 C CA . PRO A 1 94 ? -2.621 15.886 -6.348 1.00 77.50 94 PRO A CA 1
ATOM 754 C C . PRO A 1 94 ? -1.711 15.311 -5.259 1.00 77.50 94 PRO A C 1
ATOM 756 O O . PRO A 1 94 ? -1.720 14.107 -4.983 1.00 77.50 94 PRO A O 1
ATOM 759 N N . LYS A 1 95 ? -0.890 16.172 -4.649 1.00 80.50 95 LYS A N 1
ATOM 760 C CA . LYS A 1 95 ? -0.004 15.760 -3.556 1.00 80.50 95 LYS A CA 1
ATOM 761 C C . LYS A 1 95 ? -0.857 15.230 -2.405 1.00 80.50 95 LYS A C 1
ATOM 763 O O . LYS A 1 95 ? -1.824 15.863 -1.989 1.00 80.50 95 LYS A O 1
ATOM 768 N N . SER A 1 96 ? -0.494 14.065 -1.872 1.00 84.19 96 SER A N 1
ATOM 769 C CA . SER A 1 96 ? -1.167 13.531 -0.690 1.00 84.19 96 SER A CA 1
ATOM 770 C C . SER A 1 96 ? -0.912 14.434 0.521 1.00 84.19 96 SER A C 1
ATOM 772 O O . SER A 1 96 ? 0.149 15.047 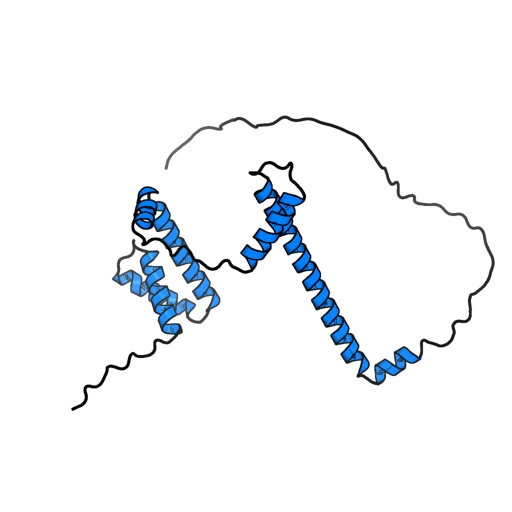0.635 1.00 84.19 96 SER A O 1
ATOM 774 N N . LYS A 1 97 ? -1.846 14.472 1.479 1.00 84.06 97 LYS A N 1
ATOM 775 C CA . LYS A 1 97 ? -1.672 15.213 2.744 1.00 84.06 97 LYS A CA 1
ATOM 776 C C . LYS A 1 97 ? -0.366 14.845 3.460 1.00 84.06 97 LYS A C 1
ATOM 778 O O . LYS A 1 97 ? 0.316 15.713 3.988 1.00 84.06 97 LYS A O 1
ATOM 783 N N . LYS A 1 98 ? 0.010 13.560 3.421 1.00 80.25 98 LYS A N 1
ATOM 784 C CA . LYS A 1 98 ? 1.280 13.064 3.973 1.00 80.25 98 LYS A CA 1
ATOM 785 C C . LYS A 1 98 ? 2.488 13.698 3.279 1.00 80.25 98 LYS A C 1
ATOM 787 O O . LYS A 1 98 ? 3.451 14.038 3.952 1.00 80.25 98 LYS A O 1
ATOM 792 N N . ARG A 1 99 ? 2.432 13.852 1.952 1.00 82.75 99 ARG A N 1
ATOM 793 C CA . ARG A 1 99 ? 3.492 14.495 1.170 1.00 82.75 99 ARG A CA 1
ATOM 794 C C . ARG A 1 99 ? 3.600 15.986 1.483 1.00 82.75 99 ARG A C 1
ATOM 796 O O . ARG A 1 99 ? 4.713 16.460 1.626 1.00 82.75 99 ARG A O 1
ATOM 803 N N . LEU A 1 100 ? 2.475 16.684 1.637 1.00 86.00 100 LEU A N 1
ATOM 804 C CA . LEU A 1 100 ? 2.468 18.108 1.994 1.00 86.00 100 LEU A CA 1
ATOM 805 C C . LEU A 1 100 ? 3.115 18.358 3.364 1.00 86.00 100 LEU A C 1
ATOM 807 O O . LEU A 1 100 ? 4.033 19.158 3.459 1.00 86.00 100 LEU A O 1
ATOM 811 N N . MET A 1 101 ? 2.718 17.605 4.396 1.00 83.44 101 MET A N 1
ATOM 812 C CA . MET A 1 101 ? 3.312 17.755 5.734 1.00 83.44 101 MET A CA 1
ATOM 813 C C . MET A 1 101 ? 4.801 17.391 5.772 1.00 83.44 101 MET A C 1
ATOM 815 O O . MET A 1 101 ? 5.567 17.985 6.522 1.00 83.44 101 MET A O 1
ATOM 819 N N . TYR A 1 102 ? 5.216 16.398 4.981 1.00 86.69 102 TYR A N 1
ATOM 820 C CA . TYR A 1 102 ? 6.628 16.041 4.878 1.00 86.69 102 TYR A CA 1
ATOM 821 C C . TYR A 1 102 ? 7.441 17.137 4.177 1.00 86.69 102 TYR A C 1
ATOM 823 O O . TYR A 1 102 ? 8.550 17.424 4.605 1.00 86.69 102 TYR A O 1
ATOM 831 N N . GLU A 1 103 ? 6.896 17.769 3.133 1.00 86.50 103 GLU A N 1
ATOM 832 C CA . GLU A 1 103 ? 7.545 18.906 2.468 1.00 86.50 103 GLU A CA 1
ATOM 833 C C . GLU A 1 103 ? 7.706 20.094 3.436 1.00 86.50 103 GLU A C 1
ATOM 835 O O . GLU A 1 103 ? 8.815 20.602 3.569 1.00 86.50 103 GLU A O 1
ATOM 840 N N . GLU A 1 104 ? 6.670 20.445 4.208 1.00 88.44 104 GLU A N 1
ATOM 841 C CA . GLU A 1 104 ? 6.757 21.475 5.263 1.00 88.44 104 GLU A CA 1
ATOM 842 C C . GLU A 1 104 ? 7.824 21.141 6.320 1.00 88.44 104 GLU A C 1
ATOM 844 O O . GLU A 1 104 ? 8.604 22.003 6.731 1.00 88.44 104 GLU A O 1
ATOM 849 N N . PHE A 1 105 ? 7.895 19.874 6.741 1.00 88.50 105 PHE A N 1
ATOM 850 C CA . PHE A 1 105 ? 8.918 19.417 7.677 1.00 88.50 105 PHE A CA 1
ATOM 851 C C . PHE A 1 105 ? 10.323 19.538 7.082 1.00 88.50 105 PHE A C 1
ATOM 853 O O . PHE A 1 105 ? 11.215 20.072 7.735 1.00 88.50 105 PHE A O 1
ATOM 860 N N . VAL A 1 106 ? 10.527 19.094 5.840 1.00 86.44 106 VAL A N 1
ATOM 861 C CA . VAL A 1 106 ? 11.820 19.201 5.149 1.00 86.44 106 VAL A CA 1
ATOM 862 C C . VAL A 1 106 ? 12.238 20.662 4.992 1.00 86.44 106 VAL A C 1
ATOM 864 O O . VAL A 1 106 ? 13.410 20.976 5.194 1.00 86.44 106 VAL A O 1
ATOM 867 N N . ASP A 1 107 ? 11.307 21.565 4.695 1.00 87.62 107 ASP A N 1
ATOM 868 C CA . ASP A 1 107 ? 11.590 22.998 4.611 1.00 87.62 107 ASP A CA 1
ATOM 869 C C . ASP A 1 107 ? 12.025 23.560 5.971 1.00 87.62 107 ASP A C 1
ATOM 871 O O . ASP A 1 107 ? 13.048 24.245 6.057 1.00 87.62 107 ASP A O 1
ATOM 875 N N . SER A 1 108 ? 11.333 23.187 7.053 1.00 87.00 108 SER A N 1
ATOM 876 C CA . SER A 1 108 ? 11.736 23.561 8.416 1.00 87.00 108 SER A CA 1
ATOM 877 C C . SER A 1 108 ? 13.099 22.974 8.811 1.00 87.00 108 SER A C 1
ATOM 879 O O . SER A 1 108 ? 13.926 23.666 9.404 1.00 87.00 108 SER A O 1
ATOM 881 N N . TYR A 1 109 ? 13.381 21.736 8.399 1.00 86.75 109 TYR A N 1
ATOM 882 C CA . TYR A 1 109 ? 14.646 21.051 8.643 1.00 86.75 109 TYR A CA 1
ATOM 883 C C . TYR A 1 109 ? 15.803 21.720 7.897 1.00 86.75 109 TYR A C 1
ATOM 885 O O . TYR A 1 109 ? 16.884 21.917 8.446 1.00 86.75 109 TYR A O 1
ATOM 893 N N . ASN A 1 110 ? 15.569 22.133 6.652 1.00 85.31 110 ASN A N 1
ATOM 894 C CA . ASN A 1 110 ? 16.554 22.838 5.836 1.00 85.31 110 ASN A CA 1
ATOM 895 C C . ASN A 1 110 ? 16.901 24.220 6.401 1.00 85.31 110 ASN A C 1
ATOM 897 O O . ASN A 1 110 ? 18.044 24.654 6.250 1.00 85.31 110 ASN A O 1
ATOM 901 N N . LEU A 1 111 ? 15.930 24.899 7.021 1.00 87.81 111 LEU A N 1
ATOM 902 C CA . LEU A 1 111 ? 16.145 26.165 7.723 1.00 87.81 111 LEU A CA 1
ATOM 903 C C . LEU A 1 111 ? 16.911 25.966 9.035 1.00 87.81 111 LEU A C 1
ATOM 905 O O . LEU A 1 111 ? 17.777 26.774 9.356 1.00 87.81 111 LEU A O 1
ATOM 909 N N . ALA A 1 112 ? 16.614 24.894 9.774 1.00 87.00 112 ALA A N 1
ATOM 910 C CA . ALA A 1 112 ? 17.277 24.577 11.037 1.00 87.00 112 ALA A CA 1
ATOM 911 C C . ALA A 1 112 ? 18.722 24.082 10.850 1.00 87.00 112 ALA A C 1
ATOM 913 O O . ALA A 1 112 ? 19.579 24.359 11.687 1.00 87.00 112 ALA A O 1
ATOM 914 N N . TYR A 1 113 ? 19.004 23.386 9.743 1.00 85.12 113 TYR A N 1
ATOM 915 C CA . TYR A 1 113 ? 20.305 22.778 9.461 1.00 85.12 113 TYR A CA 1
ATOM 916 C C . TYR A 1 113 ? 20.861 23.201 8.087 1.00 85.12 113 TYR A C 1
ATOM 918 O O . TYR A 1 113 ? 20.978 22.379 7.165 1.00 85.12 113 TYR A O 1
ATOM 926 N N . PRO A 1 114 ? 21.238 24.484 7.925 1.00 84.69 114 PRO A N 1
ATOM 927 C CA . PRO A 1 114 ? 21.705 25.025 6.650 1.00 84.69 114 PRO A CA 1
ATOM 928 C C . PRO A 1 114 ? 23.073 24.480 6.214 1.00 84.69 114 PRO A C 1
ATOM 930 O O . PRO A 1 114 ? 23.392 24.5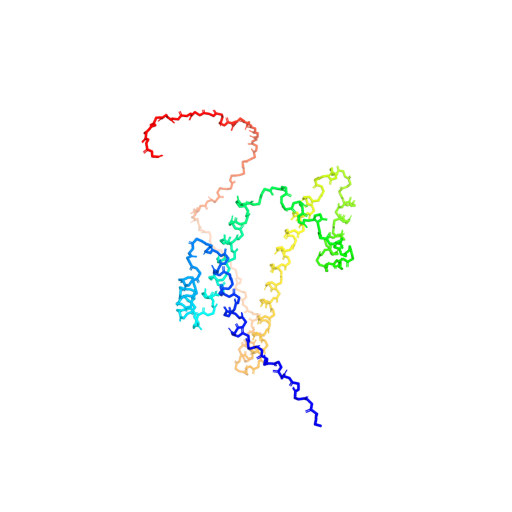71 5.029 1.00 84.69 114 PRO A O 1
ATOM 933 N N . ASP A 1 115 ? 23.845 23.876 7.120 1.00 88.19 115 ASP A N 1
ATOM 934 C CA . ASP A 1 115 ? 25.213 23.408 6.853 1.00 88.19 115 ASP A CA 1
ATOM 935 C C . ASP A 1 115 ? 25.285 21.957 6.351 1.00 88.19 115 ASP A C 1
ATOM 937 O O . ASP A 1 115 ? 26.305 21.521 5.815 1.00 88.19 115 ASP A O 1
ATOM 941 N N . ILE A 1 116 ? 24.196 21.189 6.475 1.00 83.12 116 ILE A N 1
ATOM 942 C CA . ILE A 1 116 ? 24.156 19.797 6.008 1.00 83.12 116 ILE A CA 1
ATOM 943 C C . ILE A 1 116 ? 24.235 19.778 4.476 1.00 83.12 116 ILE A C 1
ATOM 945 O O . ILE A 1 116 ? 23.630 20.605 3.788 1.00 83.12 116 ILE A O 1
ATOM 949 N N . LYS A 1 117 ? 24.948 18.817 3.884 1.00 85.19 117 LYS A N 1
ATOM 950 C CA . LYS A 1 117 ? 25.007 18.685 2.420 1.00 85.19 117 LYS A CA 1
ATOM 951 C C . LYS A 1 117 ? 23.630 18.330 1.859 1.00 85.19 117 LYS A C 1
ATOM 953 O O . LYS A 1 117 ? 22.947 17.463 2.389 1.00 85.19 117 LYS A O 1
ATOM 958 N N . LYS A 1 118 ? 23.232 18.938 0.734 1.00 75.50 118 LYS A N 1
ATOM 959 C CA . LYS A 1 118 ? 21.905 18.742 0.106 1.00 75.50 118 LYS A CA 1
ATOM 960 C C . LYS A 1 118 ? 21.514 17.263 -0.085 1.00 75.50 118 LYS A C 1
ATOM 962 O O . LYS A 1 118 ? 20.339 16.937 0.033 1.00 75.50 118 LYS A O 1
ATOM 967 N N . GLY A 1 119 ? 22.484 16.381 -0.345 1.00 74.81 119 GLY A N 1
ATOM 968 C CA . GLY A 1 119 ? 22.257 14.934 -0.477 1.00 74.81 119 GLY A CA 1
ATOM 969 C C . GLY A 1 119 ? 21.944 14.206 0.838 1.00 74.81 119 GLY A C 1
ATOM 970 O O . GLY A 1 119 ? 21.199 13.236 0.821 1.00 74.81 119 GLY A O 1
ATOM 971 N N . GLU A 1 120 ? 22.449 14.698 1.970 1.00 80.44 120 GLU A N 1
ATOM 972 C CA . GLU A 1 120 ? 22.256 14.116 3.310 1.00 80.44 120 GLU A CA 1
ATOM 973 C C . GLU A 1 120 ? 21.028 14.707 4.027 1.00 80.44 120 GLU A C 1
ATOM 975 O O . GLU A 1 120 ? 20.464 14.090 4.929 1.00 80.44 120 GLU A O 1
ATOM 980 N N . ARG A 1 121 ? 20.553 15.888 3.602 1.00 79.75 121 ARG A N 1
ATOM 981 C CA . ARG A 1 121 ? 19.374 16.540 4.203 1.00 79.75 121 ARG A CA 1
ATOM 982 C C . ARG A 1 121 ? 18.115 15.700 4.080 1.00 79.75 121 ARG A C 1
ATOM 984 O O . ARG A 1 121 ? 17.397 15.537 5.057 1.00 79.75 121 ARG A O 1
ATOM 991 N N . TYR A 1 122 ? 17.854 15.146 2.898 1.00 78.81 122 TYR A N 1
ATOM 992 C CA . TYR A 1 122 ? 16.643 14.358 2.669 1.00 78.81 122 TYR A CA 1
ATOM 993 C C . TYR A 1 122 ? 16.653 13.043 3.448 1.00 78.81 122 TYR A C 1
ATOM 995 O O . TYR A 1 122 ? 15.620 12.663 3.992 1.00 78.81 122 TYR A O 1
ATOM 1003 N N . SER A 1 123 ? 17.801 12.363 3.546 1.00 83.19 123 SER A N 1
ATOM 1004 C CA . SER A 1 123 ? 17.912 11.129 4.332 1.00 83.19 123 SER A CA 1
ATOM 1005 C C . SER A 1 123 ? 17.731 11.391 5.823 1.00 83.19 123 SER A C 1
ATOM 1007 O O . SER A 1 123 ? 16.996 10.654 6.479 1.00 83.19 123 SER A O 1
ATOM 1009 N N . ASN A 1 124 ? 18.336 12.460 6.343 1.00 85.56 124 ASN A N 1
ATOM 1010 C CA . ASN A 1 124 ? 18.258 12.794 7.763 1.00 85.56 124 ASN A CA 1
ATOM 1011 C C . ASN A 1 124 ? 16.861 13.303 8.134 1.00 85.56 124 ASN A C 1
ATOM 1013 O O . ASN A 1 124 ? 16.262 12.804 9.082 1.00 85.56 124 ASN A O 1
ATOM 1017 N N . ALA A 1 125 ? 16.275 14.179 7.313 1.00 85.31 125 ALA A N 1
ATOM 1018 C CA . ALA A 1 125 ? 14.894 14.616 7.486 1.00 85.31 125 ALA A CA 1
ATOM 1019 C C . ALA A 1 125 ? 13.911 13.438 7.388 1.00 85.31 125 ALA A C 1
ATOM 1021 O O . ALA A 1 125 ? 12.954 13.358 8.150 1.00 85.31 125 ALA A O 1
ATOM 1022 N N . GLN A 1 126 ? 14.138 12.483 6.480 1.00 86.12 126 GLN A N 1
ATOM 1023 C CA . GLN A 1 126 ? 13.309 11.278 6.395 1.00 86.12 126 GLN A CA 1
ATOM 1024 C C . GLN A 1 126 ? 13.437 10.398 7.645 1.00 86.12 126 GLN A C 1
ATOM 1026 O O . GLN A 1 126 ? 12.435 9.834 8.092 1.00 86.12 126 GLN A O 1
ATOM 1031 N N . PHE A 1 127 ? 14.647 10.258 8.188 1.00 89.12 127 PHE A N 1
ATOM 1032 C CA . PHE A 1 127 ? 14.896 9.506 9.414 1.00 89.12 127 PHE A CA 1
ATOM 1033 C C . PHE A 1 127 ? 14.174 10.144 10.605 1.00 89.12 127 PHE A C 1
ATOM 1035 O O . PHE A 1 127 ? 13.369 9.477 11.255 1.00 89.12 127 PHE A O 1
ATOM 1042 N N . GLU A 1 128 ? 14.374 11.441 10.828 1.00 88.25 128 GLU A N 1
ATOM 1043 C CA . GLU A 1 128 ? 13.737 12.172 11.928 1.00 88.25 128 GLU A CA 1
ATOM 1044 C C . GLU A 1 128 ? 12.214 12.213 11.794 1.00 88.25 128 GLU A C 1
ATOM 1046 O O . GLU A 1 128 ? 11.496 11.981 12.765 1.00 88.25 128 GLU A O 1
ATOM 1051 N N . TRP A 1 129 ? 11.700 12.399 10.577 1.00 88.44 129 TRP A N 1
ATOM 1052 C CA . TRP A 1 129 ? 10.269 12.307 10.302 1.00 88.44 129 TRP A CA 1
ATOM 1053 C C . TRP A 1 129 ? 9.684 10.942 10.695 1.00 88.44 129 TRP A C 1
ATOM 1055 O O . TRP A 1 129 ? 8.581 10.860 11.241 1.00 88.44 129 TRP A O 1
ATOM 1065 N N . ASN A 1 130 ? 10.408 9.854 10.426 1.00 88.38 130 ASN A N 1
ATOM 1066 C CA . ASN A 1 130 ? 9.964 8.512 10.790 1.00 88.38 130 ASN A CA 1
ATOM 1067 C C . ASN A 1 130 ? 9.995 8.287 12.310 1.00 88.38 130 ASN A C 1
ATOM 1069 O O . ASN A 1 130 ? 9.084 7.640 12.830 1.00 88.38 130 ASN A O 1
ATOM 1073 N N . GLU A 1 131 ? 10.992 8.819 13.018 1.00 87.94 131 GLU A N 1
ATOM 1074 C CA . GLU A 1 131 ? 11.046 8.764 14.485 1.00 87.94 131 GLU A CA 1
ATOM 1075 C C . GLU A 1 131 ? 9.901 9.567 15.117 1.00 87.94 131 GLU A C 1
ATOM 1077 O O . GLU A 1 131 ? 9.152 9.022 15.929 1.00 87.94 131 GLU A O 1
ATOM 1082 N N . LEU A 1 132 ? 9.645 10.790 14.637 1.00 85.75 132 LEU A N 1
ATOM 1083 C CA . LEU A 1 132 ? 8.500 11.601 15.070 1.00 85.75 132 LEU A CA 1
ATOM 1084 C C . LEU A 1 132 ? 7.170 10.863 14.876 1.00 85.75 132 LEU A C 1
ATOM 1086 O O . LEU A 1 132 ? 6.311 10.876 15.756 1.00 85.75 132 LEU A O 1
ATOM 1090 N N . LYS A 1 133 ? 6.999 10.149 13.756 1.00 86.69 133 LYS A N 1
ATOM 1091 C CA . LYS A 1 133 ? 5.788 9.352 13.505 1.00 86.69 133 LYS A CA 1
ATOM 1092 C C . LYS A 1 133 ? 5.646 8.150 14.439 1.00 86.69 133 LYS A C 1
ATOM 1094 O O . LYS A 1 133 ? 4.519 7.797 14.790 1.00 86.69 133 LYS A O 1
ATOM 1099 N N . LYS A 1 134 ? 6.749 7.520 14.852 1.00 88.38 134 LYS A N 1
ATOM 1100 C CA . LYS A 1 134 ? 6.712 6.450 15.864 1.00 88.38 134 LYS A CA 1
ATOM 1101 C C . LYS A 1 134 ? 6.288 7.003 17.222 1.00 88.38 134 LYS A C 1
ATOM 1103 O O . LYS A 1 134 ? 5.488 6.367 17.910 1.00 88.38 134 LYS A O 1
ATOM 1108 N N . ASP A 1 135 ? 6.773 8.183 17.585 1.00 86.62 135 ASP A N 1
ATOM 1109 C CA . ASP A 1 135 ? 6.433 8.814 18.858 1.00 86.62 135 ASP A CA 1
ATOM 1110 C C . ASP A 1 135 ? 5.001 9.360 18.880 1.00 86.62 135 ASP A C 1
ATOM 1112 O O . ASP A 1 135 ? 4.292 9.142 19.864 1.00 86.62 135 ASP A O 1
ATOM 1116 N N . GLU A 1 136 ? 4.509 9.938 17.780 1.00 85.69 136 GLU A N 1
ATOM 1117 C CA . GLU A 1 136 ? 3.087 10.282 17.624 1.00 85.69 136 GLU A CA 1
ATOM 1118 C C . GLU A 1 136 ? 2.182 9.058 17.844 1.00 85.69 136 GLU A C 1
ATOM 1120 O O . GLU A 1 136 ? 1.188 9.145 18.566 1.00 85.69 136 GLU A O 1
ATOM 1125 N N . ALA A 1 137 ? 2.545 7.896 17.287 1.00 84.56 137 ALA A N 1
ATOM 1126 C CA . ALA A 1 137 ? 1.779 6.664 17.472 1.00 84.56 137 ALA A CA 1
ATOM 1127 C C . ALA A 1 137 ? 1.781 6.188 18.938 1.00 84.56 137 ALA A C 1
ATOM 1129 O O . ALA A 1 137 ? 0.744 5.766 19.456 1.00 84.56 137 ALA A O 1
ATOM 1130 N N . ARG A 1 138 ? 2.921 6.299 19.637 1.00 86.44 138 ARG A N 1
ATOM 1131 C CA . ARG A 1 138 ? 3.026 5.977 21.074 1.00 86.44 138 ARG A CA 1
ATOM 1132 C C . ARG A 1 138 ? 2.181 6.920 21.930 1.00 86.44 138 ARG A C 1
ATOM 1134 O O . ARG A 1 138 ? 1.507 6.468 22.858 1.00 86.44 138 ARG A O 1
ATOM 1141 N N . LEU A 1 139 ? 2.198 8.215 21.621 1.00 85.81 139 LEU A N 1
ATOM 1142 C CA . LEU A 1 139 ? 1.393 9.217 22.320 1.00 85.81 139 LEU A CA 1
ATOM 1143 C C . LEU A 1 139 ? -0.103 9.003 22.077 1.00 85.81 139 LEU A C 1
ATOM 1145 O O . LEU A 1 139 ? -0.887 9.084 23.022 1.00 85.81 139 LEU A O 1
ATOM 1149 N N . GLN A 1 140 ? -0.498 8.649 20.854 1.00 88.38 140 GLN A N 1
ATOM 1150 C CA . GLN A 1 140 ? -1.886 8.332 20.523 1.00 88.38 140 GLN A CA 1
ATOM 1151 C C . GLN A 1 140 ? -2.380 7.079 21.261 1.00 88.38 140 GLN A C 1
ATOM 1153 O O . GLN A 1 140 ? -3.480 7.096 21.814 1.00 88.38 140 GLN A O 1
ATOM 1158 N N . ALA A 1 141 ? -1.548 6.036 21.356 1.00 86.00 141 ALA A N 1
ATOM 1159 C CA . ALA A 1 141 ? -1.863 4.840 22.138 1.00 86.00 141 ALA A CA 1
ATOM 1160 C C . ALA A 1 141 ? -2.074 5.170 23.629 1.00 86.00 141 ALA A C 1
ATOM 1162 O O . ALA A 1 141 ? -3.059 4.740 24.229 1.00 86.00 141 ALA A O 1
ATOM 1163 N N . ARG A 1 142 ? -1.212 6.016 24.214 1.00 85.75 142 ARG A N 1
ATOM 1164 C CA . ARG A 1 142 ? -1.391 6.504 25.595 1.00 85.75 142 ARG A CA 1
ATOM 1165 C C . ARG A 1 142 ? -2.644 7.364 25.758 1.00 85.75 142 ARG A C 1
ATOM 1167 O O . ARG A 1 142 ? -3.323 7.275 26.777 1.00 85.75 142 ARG A O 1
ATOM 1174 N N . GLN A 1 143 ? -2.976 8.198 24.775 1.00 91.19 143 GLN A N 1
ATOM 1175 C CA . GLN A 1 143 ? -4.190 9.014 24.812 1.00 91.19 143 GLN A CA 1
ATOM 1176 C C . GLN A 1 143 ? -5.454 8.143 24.786 1.00 91.19 143 GLN A C 1
ATOM 1178 O O . GLN A 1 143 ? -6.423 8.433 25.494 1.00 91.19 143 GLN A O 1
ATOM 1183 N N . GLU A 1 144 ? -5.446 7.069 23.999 1.00 89.69 144 GLU A N 1
ATOM 1184 C CA . GLU A 1 144 ? -6.535 6.097 23.949 1.00 89.69 144 GLU A CA 1
ATOM 1185 C C . GLU A 1 144 ? -6.672 5.326 25.269 1.00 89.69 144 GLU A C 1
ATOM 1187 O O . GLU A 1 144 ? -7.783 5.210 25.795 1.00 89.69 144 GLU A O 1
ATOM 1192 N N . GLU A 1 145 ? -5.556 4.907 25.866 1.00 85.50 145 GLU A N 1
ATOM 1193 C CA . GLU A 1 145 ? -5.529 4.283 27.192 1.00 85.50 145 GLU A CA 1
ATOM 1194 C C . GLU A 1 145 ? -6.099 5.218 28.272 1.00 85.50 145 GLU A C 1
ATOM 1196 O O . GLU A 1 145 ? -6.976 4.829 29.047 1.00 85.50 145 GLU A O 1
ATOM 1201 N N . LEU A 1 146 ? -5.687 6.489 28.288 1.00 89.81 146 LEU A N 1
ATOM 1202 C CA . LEU A 1 146 ? -6.219 7.480 29.226 1.00 89.81 146 LEU A CA 1
ATOM 1203 C C . LEU A 1 146 ? -7.717 7.717 29.018 1.00 89.81 146 LEU A C 1
ATOM 1205 O O . LEU A 1 146 ? -8.477 7.779 29.988 1.00 89.81 146 LEU A O 1
ATOM 1209 N N . LYS A 1 147 ? -8.176 7.802 27.765 1.00 93.62 147 LYS A N 1
ATOM 1210 C CA . LYS A 1 147 ? -9.606 7.909 27.442 1.00 93.62 147 LYS A CA 1
ATOM 1211 C C . LYS A 1 147 ? -10.377 6.688 27.948 1.00 93.62 147 LYS A C 1
ATOM 1213 O O . LYS A 1 147 ? -11.474 6.846 28.491 1.00 93.62 147 LYS A O 1
ATOM 1218 N N . HIS A 1 148 ? -9.802 5.496 27.812 1.00 89.88 148 HIS A N 1
ATOM 1219 C CA . HIS A 1 148 ? -10.368 4.256 28.329 1.00 89.88 148 HIS A CA 1
ATOM 1220 C C . HIS A 1 148 ? -10.463 4.270 29.865 1.00 89.88 148 HIS A C 1
ATOM 1222 O O . HIS A 1 148 ? -11.542 4.021 30.410 1.00 89.88 148 HIS A O 1
ATOM 1228 N N . LEU A 1 149 ? -9.399 4.670 30.568 1.00 90.38 149 LEU A N 1
ATOM 1229 C CA . LEU A 1 149 ? -9.379 4.800 32.032 1.00 90.38 149 LEU A CA 1
ATOM 1230 C C . LEU A 1 149 ? -10.385 5.842 32.544 1.00 90.38 149 LEU A C 1
ATOM 1232 O O . LEU A 1 149 ? -11.100 5.592 33.516 1.00 90.38 149 LEU A O 1
ATOM 1236 N N . ILE A 1 150 ? -10.509 6.986 31.864 1.00 88.56 150 ILE A N 1
ATOM 1237 C CA . ILE A 1 150 ? -11.548 7.987 32.154 1.00 88.56 150 ILE A CA 1
ATOM 1238 C C . ILE A 1 150 ? -12.942 7.380 31.947 1.00 88.56 150 ILE A C 1
ATOM 1240 O O . ILE A 1 150 ? -13.845 7.612 32.754 1.00 88.56 150 ILE A O 1
ATOM 1244 N N . GLY A 1 151 ? -13.125 6.583 30.893 1.00 86.38 151 GLY A N 1
ATOM 1245 C CA . GLY A 1 151 ? -14.358 5.841 30.636 1.00 86.38 151 GLY A CA 1
ATOM 1246 C C . GLY A 1 151 ? -14.717 4.875 31.769 1.00 86.38 151 GLY A C 1
ATOM 1247 O O . GLY A 1 151 ? -15.871 4.852 32.200 1.00 86.38 151 GLY A O 1
ATOM 1248 N N . ILE A 1 152 ? -13.739 4.134 32.297 1.00 86.50 152 ILE A N 1
ATOM 1249 C CA . ILE A 1 152 ? -13.918 3.254 33.462 1.00 86.50 152 ILE A CA 1
ATOM 1250 C C . ILE A 1 152 ? -14.310 4.073 34.696 1.00 86.50 152 ILE A C 1
ATOM 1252 O O . ILE A 1 152 ? -15.327 3.773 35.324 1.00 86.50 152 ILE A O 1
ATOM 1256 N N . ARG A 1 153 ? -13.578 5.152 35.006 1.00 80.19 153 ARG A N 1
ATOM 1257 C CA . ARG A 1 153 ? -13.877 6.006 36.170 1.00 80.19 153 ARG A CA 1
ATOM 1258 C C . ARG A 1 153 ? -15.269 6.639 36.090 1.00 80.19 153 ARG A C 1
ATOM 1260 O O . ARG A 1 153 ? -15.987 6.666 37.085 1.00 80.19 153 ARG A O 1
ATOM 1267 N N . LYS A 1 154 ? -15.710 7.073 34.904 1.00 82.31 154 LYS A N 1
ATOM 1268 C CA . LYS A 1 154 ? -17.078 7.586 34.693 1.00 82.31 154 LYS A CA 1
ATOM 1269 C C . LYS A 1 154 ? -18.160 6.522 34.896 1.00 82.31 154 LYS A C 1
ATOM 1271 O O . LYS A 1 154 ? -19.269 6.871 35.293 1.00 82.31 154 LYS A O 1
ATOM 1276 N N . LYS A 1 155 ? -17.870 5.247 34.614 1.00 78.81 155 LYS A N 1
ATOM 1277 C CA . LYS A 1 155 ? -18.791 4.129 34.878 1.00 78.81 155 LYS A CA 1
ATOM 1278 C C . LYS A 1 155 ? -18.844 3.793 36.372 1.00 78.81 155 LYS A C 1
ATOM 1280 O O . LYS A 1 155 ? -19.936 3.618 36.899 1.00 78.81 155 LYS A O 1
ATOM 1285 N N . GLN A 1 156 ? -17.699 3.793 37.054 1.00 70.31 156 GLN A N 1
ATOM 1286 C CA . GLN A 1 156 ? -17.600 3.558 38.503 1.00 70.31 156 GLN A CA 1
ATOM 1287 C C . GLN A 1 156 ? -18.248 4.674 39.338 1.00 70.31 156 GLN A C 1
ATOM 1289 O O . GLN A 1 156 ? -18.826 4.409 40.385 1.00 70.31 156 GLN A O 1
ATOM 1294 N N . ALA A 1 157 ? -18.234 5.920 38.858 1.00 61.75 157 ALA A N 1
ATOM 1295 C CA . ALA A 1 157 ? -18.927 7.024 39.521 1.00 61.75 157 ALA A CA 1
ATOM 1296 C C . ALA A 1 157 ? -20.466 6.898 39.496 1.00 61.75 157 ALA A C 1
ATOM 1298 O O . ALA A 1 157 ? -21.137 7.642 40.203 1.00 61.75 157 ALA A O 1
ATOM 1299 N N . LYS A 1 158 ? -21.042 5.986 38.699 1.00 63.25 158 LYS A N 1
ATOM 1300 C CA . LYS A 1 158 ? -22.498 5.771 38.607 1.00 63.25 158 LYS A CA 1
ATOM 1301 C C . LYS A 1 158 ? -23.004 4.611 39.467 1.00 63.25 158 LYS A C 1
ATOM 1303 O O . LYS A 1 158 ? -24.213 4.413 39.540 1.00 63.25 158 LYS A O 1
ATOM 1308 N N . THR A 1 159 ? -22.119 3.852 40.116 1.00 64.44 159 THR A N 1
ATOM 1309 C CA . THR A 1 159 ? -22.509 2.805 41.066 1.00 64.44 159 THR A CA 1
ATOM 1310 C C . THR A 1 159 ? -22.588 3.387 42.485 1.00 64.44 159 THR A C 1
ATOM 1312 O O . THR A 1 159 ? -21.555 3.755 43.048 1.00 64.44 159 THR A O 1
ATOM 1315 N N . PRO A 1 160 ? -23.784 3.469 43.101 1.00 55.56 160 PRO A N 1
ATOM 1316 C CA . PRO A 1 160 ? -23.972 4.119 44.405 1.00 55.56 160 PRO A CA 1
ATOM 1317 C C . PRO A 1 160 ? -23.195 3.439 45.546 1.00 55.56 160 PRO A C 1
ATOM 1319 O O . PRO A 1 160 ? -22.779 4.105 46.488 1.00 55.56 160 PRO A O 1
ATOM 1322 N N . ALA A 1 161 ? -22.895 2.139 45.430 1.00 57.75 161 ALA A N 1
ATOM 1323 C CA . ALA A 1 161 ? -22.073 1.407 46.398 1.00 57.75 161 ALA A CA 1
ATOM 1324 C C . ALA A 1 161 ? -20.592 1.846 46.418 1.00 57.75 161 ALA A C 1
ATOM 1326 O O . ALA A 1 161 ? -19.918 1.698 47.432 1.00 57.75 161 ALA A O 1
ATOM 1327 N N . THR A 1 162 ? -20.072 2.408 45.320 1.00 53.62 162 THR A N 1
ATOM 1328 C CA . THR A 1 162 ? -18.661 2.825 45.208 1.00 53.62 162 THR A CA 1
ATOM 1329 C C . THR A 1 162 ? -18.443 4.265 45.687 1.00 53.62 162 THR A C 1
ATOM 1331 O O . THR A 1 162 ? -17.362 4.587 46.172 1.00 53.62 162 THR A O 1
ATOM 1334 N N . GLN A 1 163 ? -19.472 5.123 45.619 1.00 54.16 163 GLN A N 1
ATOM 1335 C CA . GLN A 1 163 ? -19.418 6.487 46.168 1.00 54.16 163 GLN A CA 1
ATOM 1336 C C . GLN A 1 163 ? -19.333 6.495 47.705 1.00 54.16 163 GLN A C 1
ATOM 1338 O O . GLN A 1 163 ? -18.664 7.354 48.272 1.00 54.16 163 GLN A O 1
ATOM 1343 N N . LEU A 1 164 ? -19.940 5.505 48.371 1.00 53.38 164 LEU A N 1
ATOM 1344 C CA . LEU A 1 164 ? -19.880 5.353 49.830 1.00 53.38 164 LEU A CA 1
ATOM 1345 C C . LEU A 1 164 ? -18.472 5.004 50.347 1.00 53.38 164 LEU A C 1
ATOM 1347 O O . LEU A 1 164 ? -18.087 5.501 51.396 1.00 53.38 164 LEU A O 1
ATOM 1351 N N . ILE A 1 165 ? -17.676 4.230 49.596 1.00 56.53 165 ILE A N 1
ATOM 1352 C CA . ILE A 1 165 ? -16.314 3.821 50.002 1.00 56.53 165 ILE A CA 1
ATOM 1353 C C . ILE A 1 165 ? -15.303 4.977 49.866 1.00 56.53 165 ILE A C 1
ATOM 1355 O O . ILE A 1 165 ? -14.356 5.074 50.643 1.00 56.53 165 ILE A O 1
ATOM 1359 N N . LEU A 1 166 ? -15.514 5.887 48.908 1.00 47.75 166 LEU A N 1
ATOM 1360 C CA . LEU A 1 166 ? -14.621 7.027 48.650 1.00 47.75 166 LEU A CA 1
ATOM 1361 C C . LEU A 1 166 ? -14.840 8.207 49.618 1.00 47.75 166 LEU A C 1
ATOM 1363 O O . LEU A 1 166 ? -13.925 9.003 49.819 1.00 47.75 166 LEU A O 1
ATOM 1367 N N . LEU A 1 167 ? -16.022 8.307 50.236 1.00 49.41 167 LEU A N 1
ATOM 1368 C CA . LEU A 1 167 ? -16.354 9.333 51.237 1.00 49.41 167 LEU A CA 1
ATOM 1369 C C . LEU A 1 167 ? -15.945 8.941 52.669 1.00 49.41 167 LEU A C 1
ATOM 1371 O O . LEU A 1 167 ? -15.843 9.805 53.534 1.00 49.41 167 LEU A O 1
ATOM 1375 N N . SER A 1 168 ? -15.668 7.659 52.929 1.00 50.53 168 SER A N 1
ATOM 1376 C CA . SER A 1 168 ? -15.213 7.163 54.238 1.00 50.53 168 SER A CA 1
ATOM 1377 C C . SER A 1 168 ? -13.712 7.349 54.511 1.00 50.53 168 SER A C 1
ATOM 1379 O O . SER A 1 168 ? -13.265 7.071 55.617 1.00 50.53 168 SER A O 1
ATOM 1381 N N . SER A 1 169 ? -12.926 7.830 53.540 1.00 49.34 169 SER A N 1
ATOM 1382 C CA . SER A 1 169 ? -11.468 8.024 53.665 1.00 49.34 169 SER A CA 1
ATOM 1383 C C . SER A 1 169 ? -11.019 9.477 53.906 1.00 49.34 169 SER A C 1
ATOM 1385 O O . SER A 1 169 ? -9.827 9.761 53.837 1.00 49.34 169 SER A O 1
ATOM 1387 N N . SER A 1 170 ? -11.936 10.409 54.199 1.00 48.66 170 SER A N 1
ATOM 1388 C CA . SER A 1 170 ? -11.622 11.828 54.470 1.00 48.66 170 SER A CA 1
ATOM 1389 C C . SER A 1 170 ? -11.925 12.266 55.910 1.00 48.66 170 SER A C 1
ATOM 1391 O O . SER A 1 170 ? -12.417 13.369 56.140 1.00 48.66 170 SER A O 1
ATOM 1393 N N . SER A 1 171 ? -11.652 11.405 56.887 1.00 47.19 171 SER A N 1
ATOM 1394 C CA . SER A 1 171 ? -11.716 11.718 58.317 1.00 47.19 171 SER A CA 1
ATOM 1395 C C . SER A 1 171 ? -10.594 10.962 59.024 1.00 47.19 171 SER A C 1
ATOM 1397 O O . SER A 1 171 ? -10.410 9.788 58.741 1.00 47.19 171 SER A O 1
ATOM 1399 N N . THR A 1 172 ? -9.898 11.644 59.938 1.00 51.66 172 THR A N 1
ATOM 1400 C CA . THR A 1 172 ? -8.720 11.226 60.733 1.00 51.66 172 THR A CA 1
ATOM 1401 C C . THR A 1 172 ? -7.357 11.361 60.050 1.00 51.66 172 THR A C 1
ATOM 1403 O O . THR A 1 172 ? -6.603 10.405 59.888 1.00 51.66 172 THR A O 1
ATOM 1406 N N . TYR A 1 173 ? -7.017 12.608 59.717 1.00 43.19 173 TYR A N 1
ATOM 1407 C CA . TYR A 1 173 ? -5.638 13.095 59.743 1.00 43.19 173 TYR A CA 1
ATOM 1408 C C . TYR A 1 173 ? -5.293 13.416 61.206 1.00 43.19 173 TYR A C 1
ATOM 1410 O O . TYR A 1 173 ? -5.302 14.569 61.612 1.00 43.19 173 TYR A O 1
ATOM 1418 N N . ASP A 1 174 ? -5.108 12.392 62.031 1.00 50.47 174 ASP A N 1
ATOM 1419 C CA . ASP A 1 174 ? -4.530 12.552 63.362 1.00 50.47 174 ASP A CA 1
ATOM 1420 C C . ASP A 1 174 ? -3.902 11.228 63.792 1.00 50.47 174 ASP A C 1
ATOM 1422 O O . ASP A 1 174 ? -4.400 10.160 63.445 1.00 50.47 174 ASP A O 1
ATOM 1426 N N . HIS A 1 175 ? -2.800 11.332 64.532 1.00 45.78 175 HIS A N 1
ATOM 1427 C CA . HIS A 1 175 ? -1.839 10.287 64.917 1.00 45.78 175 HIS A CA 1
ATOM 1428 C C . HIS A 1 175 ? -0.624 10.142 63.988 1.00 45.78 175 HIS A C 1
ATOM 1430 O O . HIS A 1 175 ? -0.356 9.104 63.388 1.00 45.78 175 HIS A O 1
ATOM 1436 N N . LEU A 1 176 ? 0.204 11.190 63.989 1.00 44.78 176 LEU A N 1
ATOM 1437 C CA . LEU A 1 176 ? 1.656 11.009 63.990 1.00 44.78 176 LEU A CA 1
ATOM 1438 C C . LEU A 1 176 ? 2.070 10.402 65.347 1.00 44.78 176 LEU A C 1
ATOM 1440 O O . LEU A 1 176 ? 1.874 11.065 66.368 1.00 44.78 176 LEU A O 1
ATOM 1444 N N . PRO A 1 177 ? 2.667 9.198 65.416 1.00 42.59 177 PRO A N 1
ATOM 1445 C CA . PRO A 1 177 ? 3.385 8.783 66.610 1.00 42.59 177 PRO A CA 1
ATOM 1446 C C . PRO A 1 177 ? 4.736 9.500 66.632 1.00 42.59 177 PRO A C 1
ATOM 1448 O O . PRO A 1 177 ? 5.676 9.167 65.909 1.00 42.59 177 PRO A O 1
ATOM 1451 N N . SER A 1 178 ? 4.819 10.525 67.470 1.00 43.38 178 SER A N 1
ATOM 1452 C CA . SER A 1 178 ? 6.072 11.152 67.846 1.00 43.38 178 SER A CA 1
ATOM 1453 C C . SER A 1 178 ? 6.865 10.252 68.799 1.00 43.38 178 SER A C 1
ATOM 1455 O O . SER A 1 178 ? 6.408 9.941 69.897 1.00 43.38 178 SER A O 1
ATOM 1457 N N . SER A 1 179 ? 8.117 10.014 68.408 1.00 45.34 179 SER A N 1
ATOM 1458 C CA . SER A 1 179 ? 9.322 10.085 69.246 1.00 45.34 179 SER A CA 1
ATOM 1459 C C . SER A 1 179 ? 10.036 8.791 69.693 1.00 45.34 179 SER A C 1
ATOM 1461 O O . SER A 1 179 ? 9.459 7.856 70.229 1.00 45.34 179 SER A O 1
ATOM 1463 N N . HIS A 1 180 ? 11.360 8.874 69.503 1.00 43.94 180 HIS A N 1
ATOM 1464 C CA . HIS A 1 180 ? 12.480 8.278 70.238 1.00 43.94 180 HIS A CA 1
ATOM 1465 C C . HIS A 1 180 ? 12.867 6.787 70.085 1.00 43.94 180 HIS A C 1
ATOM 1467 O O . HIS A 1 180 ? 12.448 5.915 70.829 1.00 43.94 180 HIS A O 1
ATOM 1473 N N . ASN A 1 181 ? 13.865 6.595 69.210 1.00 43.00 181 ASN A N 1
ATOM 1474 C CA . ASN A 1 181 ? 15.247 6.203 69.547 1.00 43.00 181 ASN A CA 1
ATOM 1475 C C . ASN A 1 181 ? 15.520 4.793 70.117 1.00 43.00 181 ASN A C 1
ATOM 1477 O O . ASN A 1 181 ? 15.298 4.540 71.294 1.00 43.00 181 ASN A O 1
ATOM 1481 N N . SER A 1 182 ? 16.232 3.964 69.345 1.00 39.81 182 SER A N 1
ATOM 1482 C CA . SER A 1 182 ? 17.308 3.119 69.885 1.00 39.81 182 SER A CA 1
ATOM 1483 C C . SER A 1 182 ? 18.282 2.691 68.786 1.00 39.81 182 SER A C 1
ATOM 1485 O O . SER A 1 182 ? 17.906 2.063 67.798 1.00 39.81 182 SER A O 1
ATOM 1487 N N . SER A 1 183 ? 19.547 3.028 69.007 1.00 51.38 183 SER A N 1
ATOM 1488 C CA . SER A 1 183 ? 20.745 2.511 68.352 1.00 51.38 183 SER A CA 1
ATOM 1489 C C . SER A 1 183 ? 20.755 0.982 68.245 1.00 51.38 183 SER A C 1
ATOM 1491 O O . SER A 1 183 ? 20.705 0.293 69.262 1.00 51.38 183 SER A O 1
ATOM 1493 N N . GLY A 1 184 ? 20.923 0.461 67.031 1.00 41.12 184 GLY A N 1
ATOM 1494 C CA . GLY A 1 184 ? 21.162 -0.957 66.773 1.00 41.12 184 GLY A CA 1
ATOM 1495 C C . GLY A 1 184 ? 21.913 -1.126 65.458 1.00 41.12 184 GLY A C 1
ATOM 1496 O O . GLY A 1 184 ? 21.357 -0.913 64.387 1.00 41.12 184 GLY A O 1
ATOM 1497 N N . HIS A 1 185 ? 23.201 -1.441 65.560 1.00 45.78 185 HIS A N 1
ATOM 1498 C CA . HIS A 1 185 ? 24.084 -1.812 64.458 1.00 45.78 185 HIS A CA 1
ATOM 1499 C C . HIS A 1 185 ? 23.539 -3.023 63.685 1.00 45.78 185 HIS A C 1
ATOM 1501 O O . HIS A 1 185 ? 23.086 -3.967 64.322 1.00 45.78 185 HIS A O 1
ATOM 1507 N N . SER A 1 186 ? 23.685 -3.043 62.352 1.00 39.66 186 SER A N 1
ATOM 1508 C CA . SER A 1 186 ? 24.068 -4.244 61.578 1.00 39.66 186 SER A CA 1
ATOM 1509 C C . SER A 1 186 ? 24.026 -3.980 60.062 1.00 39.66 186 SER A C 1
ATOM 1511 O O . SER A 1 186 ? 22.980 -4.045 59.428 1.00 39.66 186 SER A O 1
ATOM 1513 N N . SER A 1 187 ? 25.206 -3.685 59.513 1.00 49.19 187 SER A N 1
ATOM 1514 C CA . SER A 1 187 ? 25.788 -4.190 58.253 1.00 49.19 187 SER A CA 1
ATOM 1515 C C . SER A 1 187 ? 24.916 -4.585 57.035 1.00 49.19 187 SER A C 1
ATOM 1517 O O . SER A 1 187 ? 24.307 -5.648 57.026 1.00 49.19 187 SER A O 1
ATOM 1519 N N . ALA A 1 188 ? 25.160 -3.821 55.949 1.00 42.66 188 ALA A N 1
ATOM 1520 C CA . ALA A 1 188 ? 25.385 -4.223 54.539 1.00 42.66 188 ALA A CA 1
ATOM 1521 C C . ALA A 1 188 ? 24.177 -4.627 53.647 1.00 42.66 188 ALA A C 1
ATOM 1523 O O . ALA A 1 188 ? 23.192 -5.134 54.172 1.00 42.66 188 ALA A O 1
ATOM 1524 N N . PRO A 1 189 ? 24.240 -4.467 52.294 1.00 45.44 189 PRO A N 1
ATOM 1525 C CA . PRO A 1 189 ? 25.403 -4.135 51.455 1.00 45.44 189 PRO A CA 1
ATOM 1526 C C . PRO A 1 189 ? 25.237 -2.946 50.475 1.00 45.44 189 PRO A C 1
ATOM 1528 O O . PRO A 1 189 ? 24.167 -2.627 49.965 1.00 45.44 189 PRO A O 1
ATOM 1531 N N . THR A 1 190 ? 26.382 -2.335 50.181 1.00 47.72 190 THR A N 1
ATOM 1532 C CA . THR A 1 190 ? 26.663 -1.263 49.217 1.00 47.72 190 THR A CA 1
ATOM 1533 C C . THR A 1 190 ? 26.425 -1.703 47.765 1.00 47.72 190 THR A C 1
ATOM 1535 O O . THR A 1 190 ? 27.085 -2.631 47.301 1.00 47.72 190 THR A O 1
ATOM 1538 N N . MET A 1 191 ? 25.568 -1.010 47.001 1.00 43.69 191 MET A N 1
ATOM 1539 C CA . MET A 1 191 ? 25.637 -1.075 45.533 1.00 43.69 191 MET A CA 1
ATOM 1540 C C . MET A 1 191 ? 26.720 -0.117 45.044 1.00 43.69 191 MET A C 1
ATOM 1542 O O . MET A 1 191 ? 26.564 1.102 45.063 1.00 43.69 191 MET A O 1
ATOM 1546 N N . VAL A 1 192 ? 27.836 -0.707 44.631 1.00 47.69 192 VAL A N 1
ATOM 1547 C CA . VAL A 1 192 ? 28.939 -0.042 43.947 1.00 47.69 192 VAL A CA 1
ATOM 1548 C C . VAL A 1 192 ? 28.450 0.401 42.566 1.00 47.69 192 VAL A C 1
ATOM 1550 O O . VAL A 1 192 ? 28.194 -0.429 41.698 1.00 47.69 192 VAL A O 1
ATOM 1553 N N . VAL A 1 193 ? 28.313 1.710 42.362 1.00 40.12 193 VAL A N 1
ATOM 1554 C CA . VAL A 1 193 ? 28.199 2.317 41.030 1.00 40.12 1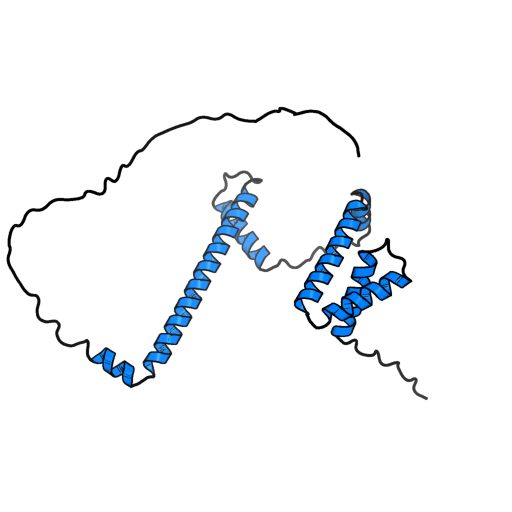93 VAL A CA 1
ATOM 1555 C C . VAL A 1 193 ? 29.613 2.701 40.611 1.00 40.12 193 VAL A C 1
ATOM 1557 O O . VAL A 1 193 ? 30.157 3.698 41.077 1.00 40.12 193 VAL A O 1
ATOM 1560 N N . SER A 1 194 ? 30.238 1.874 39.776 1.00 43.28 194 SER A N 1
ATOM 1561 C CA . SER A 1 194 ? 31.493 2.230 39.115 1.00 43.28 194 SER A CA 1
ATOM 1562 C C . SER A 1 194 ? 31.181 3.002 37.840 1.00 43.28 194 SER A C 1
ATOM 1564 O O . SER A 1 194 ? 30.799 2.435 36.820 1.00 43.28 194 SER A O 1
ATOM 1566 N N . GLU A 1 195 ? 31.357 4.313 37.914 1.00 46.16 195 GLU A N 1
ATOM 1567 C CA . GLU A 1 195 ? 31.496 5.195 36.766 1.00 46.16 195 GLU A CA 1
ATOM 1568 C C . GLU A 1 195 ? 32.919 5.013 36.201 1.00 46.16 195 GLU A C 1
ATOM 1570 O O . GLU A 1 195 ? 33.904 5.360 36.850 1.00 46.16 195 GLU A O 1
ATOM 1575 N N . HIS A 1 196 ? 33.049 4.412 35.011 1.00 44.59 196 HIS A N 1
ATOM 1576 C CA . HIS A 1 196 ? 34.313 4.354 34.270 1.00 44.59 196 HIS A CA 1
ATOM 1577 C C . HIS A 1 196 ? 34.182 5.176 32.982 1.00 44.59 196 HIS A C 1
ATOM 1579 O O . HIS A 1 196 ? 33.572 4.754 32.002 1.00 44.59 196 HIS A O 1
ATOM 1585 N N . HIS A 1 197 ? 34.757 6.378 33.009 1.00 40.69 197 HIS A N 1
ATOM 1586 C CA . HIS A 1 197 ? 35.015 7.209 31.836 1.00 40.69 197 HIS A CA 1
ATOM 1587 C C . HIS A 1 197 ? 36.307 6.780 31.109 1.00 40.69 197 HIS A C 1
ATOM 1589 O O . HIS A 1 197 ? 37.260 6.343 31.750 1.00 40.69 197 HIS A O 1
ATOM 1595 N N . HIS A 1 198 ? 36.348 7.080 29.798 1.00 39.62 198 HIS A N 1
ATOM 1596 C CA . HIS A 1 198 ? 37.498 7.071 28.863 1.00 39.62 198 HIS A CA 1
ATOM 1597 C C . HIS A 1 198 ? 37.982 5.674 28.396 1.00 39.62 198 HIS A C 1
ATOM 1599 O O . HIS A 1 198 ? 38.091 4.758 29.189 1.00 39.62 198 HIS A O 1
ATOM 1605 N N . ARG A 1 199 ? 38.346 5.406 27.129 1.00 47.25 199 ARG A N 1
ATOM 1606 C CA . ARG A 1 199 ? 38.559 6.205 25.907 1.00 47.25 199 ARG A CA 1
ATOM 1607 C C . ARG A 1 199 ? 38.834 5.246 24.719 1.00 47.25 199 ARG A C 1
ATOM 1609 O O . ARG A 1 199 ? 39.342 4.158 24.932 1.00 47.25 199 ARG A O 1
ATOM 1616 N N . MET A 1 200 ? 38.672 5.782 23.505 1.00 48.50 200 MET A N 1
ATOM 1617 C CA . MET A 1 200 ? 39.431 5.539 22.254 1.00 48.50 200 MET A CA 1
ATOM 1618 C C . MET A 1 200 ? 39.458 4.156 21.579 1.00 48.50 200 MET A C 1
ATOM 1620 O O . MET A 1 200 ? 40.072 3.223 22.067 1.00 48.50 200 MET A O 1
ATOM 1624 N N . GLY A 1 201 ? 39.033 4.176 20.308 1.00 43.28 201 GLY A N 1
ATOM 1625 C CA . GLY A 1 201 ? 39.946 3.996 19.170 1.00 43.28 201 GLY A CA 1
ATOM 1626 C C . GLY A 1 201 ? 40.205 2.565 18.699 1.00 43.28 201 GLY A C 1
ATOM 1627 O O . GLY A 1 201 ? 40.471 1.673 19.488 1.00 43.28 201 GLY A O 1
ATOM 1628 N N . GLY A 1 202 ? 40.226 2.381 17.378 1.00 44.34 202 GLY A N 1
ATOM 1629 C CA . GLY A 1 202 ? 40.789 1.183 16.753 1.00 44.34 202 GLY A CA 1
ATOM 1630 C C . GLY A 1 202 ? 39.943 0.686 15.598 1.00 44.34 202 GLY A C 1
ATOM 1631 O O . GLY A 1 202 ? 38.857 0.163 15.804 1.00 44.34 202 GLY A O 1
ATOM 1632 N N . GLY A 1 203 ? 40.435 0.898 14.382 1.00 42.16 203 GLY A N 1
ATOM 1633 C CA . GLY A 1 203 ? 39.799 0.423 13.165 1.00 42.16 203 GLY A CA 1
ATOM 1634 C C . GLY A 1 203 ? 40.133 -1.023 12.820 1.00 42.16 203 GLY A C 1
ATOM 1635 O O . GLY A 1 203 ? 40.569 -1.809 13.653 1.00 42.16 203 GLY A O 1
ATOM 1636 N N . GLY A 1 204 ? 39.999 -1.307 11.528 1.00 41.25 204 GLY A N 1
ATOM 1637 C CA . GLY A 1 204 ? 40.551 -2.496 10.895 1.00 41.25 204 GLY A CA 1
ATOM 1638 C C . GLY A 1 204 ? 39.530 -3.607 10.702 1.00 41.25 204 GLY A C 1
ATOM 1639 O O . GLY A 1 204 ? 38.942 -4.105 11.652 1.00 41.25 204 GLY A O 1
ATOM 1640 N N . GLY A 1 205 ? 39.375 -4.027 9.447 1.00 44.09 205 GLY A N 1
ATOM 1641 C CA . GLY A 1 205 ? 38.858 -5.357 9.149 1.00 44.09 205 GLY A CA 1
ATOM 1642 C C . GLY A 1 205 ? 37.822 -5.422 8.042 1.00 44.09 205 GLY A C 1
ATOM 1643 O O . GLY A 1 205 ? 36.703 -5.855 8.277 1.00 44.09 205 GLY A O 1
ATOM 1644 N N . HIS A 1 206 ? 38.218 -5.086 6.813 1.00 42.72 206 HIS A N 1
ATOM 1645 C CA . HIS A 1 206 ? 37.785 -5.898 5.675 1.00 42.72 206 HIS A CA 1
ATOM 1646 C C . HIS A 1 206 ? 38.247 -7.346 5.918 1.00 42.72 206 HIS A C 1
ATOM 1648 O O . HIS A 1 206 ? 39.450 -7.541 6.099 1.00 42.72 206 HIS A O 1
ATOM 1654 N N . PRO A 1 207 ? 37.390 -8.373 5.836 1.00 51.19 207 PRO A N 1
ATOM 1655 C CA . PRO A 1 207 ? 37.851 -9.689 5.440 1.00 51.19 207 PRO A CA 1
ATOM 1656 C C . PRO A 1 207 ? 37.786 -9.765 3.914 1.00 51.19 207 PRO A C 1
ATOM 1658 O O . PRO A 1 207 ? 36.755 -10.063 3.313 1.00 51.19 207 PRO A O 1
ATOM 1661 N N . ALA A 1 208 ? 38.918 -9.464 3.283 1.00 44.50 208 ALA A N 1
ATOM 1662 C CA . ALA A 1 208 ? 39.203 -9.961 1.952 1.00 44.50 208 ALA A CA 1
ATOM 1663 C C . ALA A 1 208 ? 39.550 -11.451 2.070 1.00 44.50 208 ALA A C 1
ATOM 1665 O O . ALA A 1 208 ? 40.545 -11.790 2.698 1.00 44.50 208 ALA A O 1
ATOM 1666 N N . GLY A 1 209 ? 38.723 -12.292 1.445 1.00 46.75 209 GLY A N 1
ATOM 1667 C CA . GLY A 1 209 ? 39.100 -13.5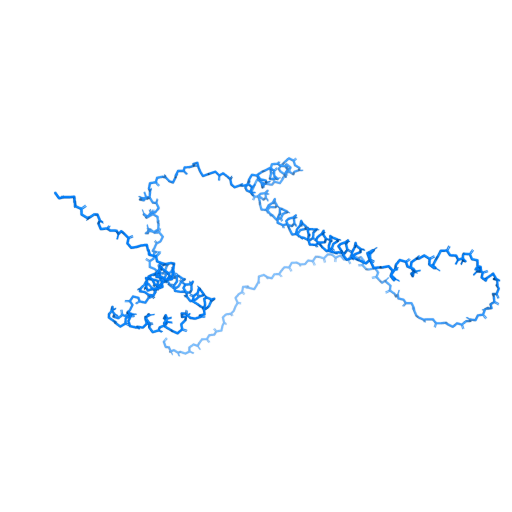62 0.823 1.00 46.75 209 GLY A CA 1
ATOM 1668 C C . GLY A 1 209 ? 39.557 -14.708 1.727 1.00 46.75 209 GLY A C 1
ATOM 1669 O O . GLY A 1 209 ? 40.526 -14.597 2.465 1.00 46.75 209 GLY A O 1
ATOM 1670 N N . SER A 1 210 ? 38.945 -15.878 1.544 1.00 54.28 210 SER A N 1
ATOM 1671 C CA . SER A 1 210 ? 39.677 -17.134 1.315 1.00 54.28 210 SER A CA 1
ATOM 1672 C C . SER A 1 210 ? 38.694 -18.222 0.905 1.00 54.28 210 SER A C 1
ATOM 1674 O O . SER A 1 210 ? 37.792 -18.584 1.657 1.00 54.28 210 SER A O 1
ATOM 1676 N N . GLY A 1 211 ? 38.861 -18.705 -0.324 1.00 46.88 211 GLY A N 1
ATOM 1677 C CA . GLY A 1 211 ? 38.107 -19.821 -0.862 1.00 46.88 211 GLY A CA 1
ATOM 1678 C C . GLY A 1 211 ? 38.415 -21.129 -0.145 1.00 46.88 211 GLY A C 1
ATOM 1679 O O . GLY A 1 211 ? 39.517 -21.340 0.353 1.00 46.88 211 GLY A O 1
ATOM 1680 N N . TRP A 1 212 ? 37.429 -22.017 -0.166 1.00 48.44 212 TRP A N 1
ATOM 1681 C CA . TRP A 1 212 ? 37.636 -23.452 -0.084 1.00 48.44 212 TRP A CA 1
ATOM 1682 C C . TRP A 1 212 ? 37.010 -24.089 -1.315 1.00 48.44 212 TRP A C 1
ATOM 1684 O O . TRP A 1 212 ? 36.091 -23.567 -1.944 1.00 48.44 212 TRP A O 1
ATOM 1694 N N . THR A 1 213 ? 37.657 -25.160 -1.709 1.00 54.72 213 THR A N 1
ATOM 1695 C CA . THR A 1 213 ? 37.780 -25.678 -3.051 1.00 54.72 213 THR A CA 1
ATOM 1696 C C . THR A 1 213 ? 36.908 -26.925 -3.230 1.00 54.72 213 THR A C 1
ATOM 1698 O O . THR A 1 213 ? 36.494 -27.548 -2.260 1.00 54.72 213 THR A O 1
ATOM 1701 N N . SER A 1 214 ? 36.751 -27.322 -4.495 1.00 43.88 214 SER A N 1
ATOM 1702 C CA . SER A 1 214 ? 36.586 -28.709 -4.974 1.00 43.88 214 SER A CA 1
ATOM 1703 C C . SER A 1 214 ? 35.218 -29.414 -4.846 1.00 43.88 214 SER A C 1
ATOM 1705 O O . SER A 1 214 ? 34.991 -30.145 -3.892 1.00 43.88 214 SER A O 1
ATOM 1707 N N . SER A 1 215 ? 34.441 -29.330 -5.946 1.00 41.31 215 SER A N 1
ATOM 1708 C CA . SER A 1 215 ? 33.910 -30.463 -6.760 1.00 41.31 215 SER A CA 1
ATOM 1709 C C . SER A 1 215 ? 32.875 -31.455 -6.171 1.00 41.31 215 SER A C 1
ATOM 1711 O O . SER A 1 215 ? 32.774 -31.580 -4.958 1.00 41.31 215 SER A O 1
ATOM 1713 N N . PRO A 1 216 ? 32.205 -32.314 -6.986 1.00 54.41 216 PRO A N 1
ATOM 1714 C CA . PRO A 1 216 ? 31.860 -32.258 -8.423 1.00 54.41 216 PRO A CA 1
ATOM 1715 C C . PRO A 1 216 ? 30.369 -32.600 -8.726 1.00 54.41 216 PRO A C 1
ATOM 1717 O O . PRO A 1 216 ? 29.718 -33.305 -7.969 1.00 54.41 216 PRO A O 1
ATOM 1720 N N . GLY A 1 217 ? 29.876 -32.220 -9.912 1.00 49.50 217 GLY A N 1
ATOM 1721 C CA . GLY A 1 217 ? 28.784 -32.926 -10.605 1.00 49.50 217 GLY A CA 1
ATOM 1722 C C . GLY A 1 217 ? 27.345 -32.648 -10.155 1.00 49.50 217 GLY A C 1
ATOM 1723 O O . GLY A 1 217 ? 26.822 -33.343 -9.291 1.00 49.50 217 GLY A O 1
ATOM 1724 N N . GLN A 1 218 ? 26.686 -31.716 -10.846 1.00 36.97 218 GLN A N 1
ATOM 1725 C CA . GLN A 1 218 ? 25.332 -31.841 -11.412 1.00 36.97 218 GLN A CA 1
ATOM 1726 C C . GLN A 1 218 ? 25.030 -30.622 -12.284 1.00 36.97 218 GLN A C 1
ATOM 1728 O O . GLN A 1 218 ? 25.462 -29.511 -11.903 1.00 36.97 218 GLN A O 1
#

Sequence (218 aa):
MPKIVKTTKVMTARRQLYEDFILAYNLAHPEIKKGDRYSLAQYEWNQLKGEEARLQARLHQLKQLHLHSLISFSSPHSAALLAASQPPIPTVIPKSKKRLMYEEFVDSYNLAYPDIKKGERYSNAQFEWNELKKDEARLQARQEELKHLIGIRKKQAKTPATQLILLSSSSTYDHLPSSHNSSGHSSAPTMVVSEHHHRMGGGGGHPAGSGWTSSPGQ